Protein AF-A0A7Y3UIB9-F1 (afdb_monomer_lite)

Structure (mmCIF, N/CA/C/O backbone):
data_AF-A0A7Y3UIB9-F1
#
_entry.id   AF-A0A7Y3UIB9-F1
#
loop_
_atom_site.group_PDB
_atom_site.id
_atom_site.type_symbol
_atom_site.label_atom_id
_atom_site.label_alt_id
_atom_site.label_comp_id
_atom_site.label_asym_id
_atom_site.label_entity_id
_atom_site.label_seq_id
_atom_site.pdbx_PDB_ins_code
_atom_site.Cartn_x
_atom_site.Cartn_y
_atom_site.Cartn_z
_atom_site.occupancy
_atom_site.B_iso_or_equiv
_atom_site.auth_seq_id
_atom_site.auth_comp_id
_atom_site.auth_asym_id
_atom_site.auth_atom_id
_atom_site.pdbx_PDB_model_num
ATOM 1 N N . MET A 1 1 ? -74.753 -61.949 21.255 1.00 42.41 1 MET A N 1
ATOM 2 C CA . MET A 1 1 ? -74.092 -60.761 20.676 1.00 42.41 1 MET A CA 1
ATOM 3 C C . MET A 1 1 ? -74.496 -59.568 21.528 1.00 42.41 1 MET A C 1
ATOM 5 O O . MET A 1 1 ? -75.641 -59.152 21.465 1.00 42.41 1 MET A O 1
ATOM 9 N N . VAL A 1 2 ? -73.620 -59.146 22.444 1.00 39.97 2 VAL A N 1
ATOM 10 C CA . VAL A 1 2 ? -73.904 -58.116 23.458 1.00 39.97 2 VAL A CA 1
ATOM 11 C C . VAL A 1 2 ? -73.256 -56.819 22.994 1.00 39.97 2 VAL A C 1
ATOM 13 O O . VAL A 1 2 ? -72.032 -56.723 22.969 1.00 39.97 2 VAL A O 1
ATOM 16 N N . ILE A 1 3 ? -74.072 -55.844 22.603 1.00 46.28 3 ILE A N 1
ATOM 17 C CA . ILE A 1 3 ? -73.622 -54.484 22.306 1.00 46.28 3 ILE A CA 1
ATOM 18 C C . ILE A 1 3 ? -73.675 -53.722 23.633 1.00 46.28 3 ILE A C 1
ATOM 20 O O . ILE A 1 3 ? -74.750 -53.513 24.187 1.00 46.28 3 ILE A O 1
ATOM 24 N N . ARG A 1 4 ? -72.506 -53.383 24.189 1.00 47.97 4 ARG A N 1
ATOM 25 C CA . ARG A 1 4 ? -72.402 -52.485 25.346 1.00 47.97 4 ARG A CA 1
ATOM 26 C C . ARG A 1 4 ? -72.452 -51.047 24.841 1.00 47.97 4 ARG A C 1
ATOM 28 O O . ARG A 1 4 ? -71.576 -50.643 24.082 1.00 47.97 4 ARG A O 1
ATOM 35 N N . GLU A 1 5 ? -73.451 -50.288 25.279 1.00 50.19 5 GLU A N 1
ATOM 36 C CA . GLU A 1 5 ? -73.480 -48.838 25.102 1.00 50.19 5 GLU A CA 1
ATOM 37 C C . GLU A 1 5 ? -72.374 -48.193 25.943 1.00 50.19 5 GLU A C 1
ATOM 39 O O . GLU A 1 5 ? -72.345 -48.301 27.171 1.00 50.19 5 GLU A O 1
ATOM 44 N N . PHE A 1 6 ? -71.433 -47.534 25.270 1.00 56.38 6 PHE A N 1
ATOM 45 C CA . PHE A 1 6 ? -70.453 -46.666 25.909 1.00 56.38 6 PHE A CA 1
ATOM 46 C C . PHE A 1 6 ? -71.114 -45.304 26.145 1.00 56.38 6 PHE A C 1
ATOM 48 O O . PHE A 1 6 ? -71.353 -44.545 25.209 1.00 56.38 6 PHE A O 1
ATOM 55 N N . SER A 1 7 ? -71.432 -45.009 27.405 1.00 54.28 7 SER A N 1
ATOM 56 C CA . SER A 1 7 ? -71.983 -43.718 27.818 1.00 54.28 7 SER A CA 1
ATOM 57 C C . SER A 1 7 ? -70.924 -42.617 27.679 1.00 54.28 7 SER A C 1
ATOM 59 O O . SER A 1 7 ? -69.923 -42.599 28.397 1.00 54.28 7 SER A O 1
ATOM 61 N N . ILE A 1 8 ? -71.146 -41.685 26.750 1.00 58.38 8 ILE A N 1
ATOM 62 C CA . ILE A 1 8 ? -70.320 -40.489 26.515 1.00 58.38 8 ILE A CA 1
ATOM 63 C C . ILE A 1 8 ? -70.751 -39.392 27.504 1.00 58.38 8 ILE A C 1
ATOM 65 O O . ILE A 1 8 ? -71.250 -38.340 27.112 1.00 58.38 8 ILE A O 1
ATOM 69 N N . SER A 1 9 ? -70.630 -39.633 28.812 1.00 57.47 9 SER A N 1
ATOM 70 C CA . SER A 1 9 ? -71.074 -38.651 29.818 1.00 57.47 9 SER A CA 1
ATOM 71 C C . SER A 1 9 ? -69.963 -37.781 30.403 1.00 57.47 9 SER A C 1
ATOM 73 O O . SER A 1 9 ? -70.261 -36.888 31.192 1.00 57.47 9 SER A O 1
ATOM 75 N N . THR A 1 10 ? -68.690 -37.984 30.052 1.00 56.47 10 THR A N 1
ATOM 76 C CA . THR A 1 10 ? -67.615 -37.316 30.800 1.00 56.47 10 THR A CA 1
ATOM 77 C C . THR A 1 10 ? -66.402 -37.007 29.933 1.00 56.47 10 THR A C 1
ATOM 79 O O . THR A 1 10 ? -65.461 -37.775 29.951 1.00 56.47 10 THR A O 1
ATOM 82 N N . ILE A 1 11 ? -66.413 -35.884 29.204 1.00 59.81 11 ILE A N 1
ATOM 83 C CA . ILE A 1 11 ? -65.277 -34.949 29.024 1.00 59.81 11 ILE A CA 1
ATOM 84 C C . ILE A 1 11 ? -65.896 -33.613 28.558 1.00 59.81 11 ILE A C 1
ATOM 86 O O . ILE A 1 11 ? -65.920 -33.267 27.383 1.00 59.81 11 ILE A O 1
ATOM 90 N N . ARG A 1 12 ? -66.448 -32.833 29.495 1.00 56.06 12 ARG A N 1
ATOM 91 C CA . ARG A 1 12 ? -66.467 -31.368 29.355 1.00 56.06 12 ARG A CA 1
ATOM 92 C C . ARG A 1 12 ? -65.258 -30.864 30.120 1.00 56.06 12 ARG A C 1
ATOM 94 O O . ARG A 1 12 ? -65.351 -30.547 31.305 1.00 56.06 12 ARG A O 1
ATOM 101 N N . GLN A 1 13 ? -64.102 -30.850 29.462 1.00 60.31 13 GLN A N 1
ATOM 102 C CA . GLN A 1 13 ? -62.926 -30.194 30.013 1.00 60.31 13 GLN A CA 1
ATOM 103 C C . GLN A 1 13 ? -63.235 -28.694 30.028 1.00 60.31 13 GLN A C 1
ATOM 105 O O . GLN A 1 13 ? -63.262 -28.024 29.000 1.00 60.31 13 GLN A O 1
ATOM 110 N N . LYS A 1 14 ? -63.599 -28.199 31.212 1.00 55.50 14 LYS A N 1
ATOM 111 C CA . LYS A 1 14 ? -63.855 -26.791 31.499 1.00 55.50 14 LYS A CA 1
ATOM 112 C C . LYS A 1 14 ? -62.579 -26.014 31.171 1.00 55.50 14 LYS A C 1
ATOM 114 O O . LYS A 1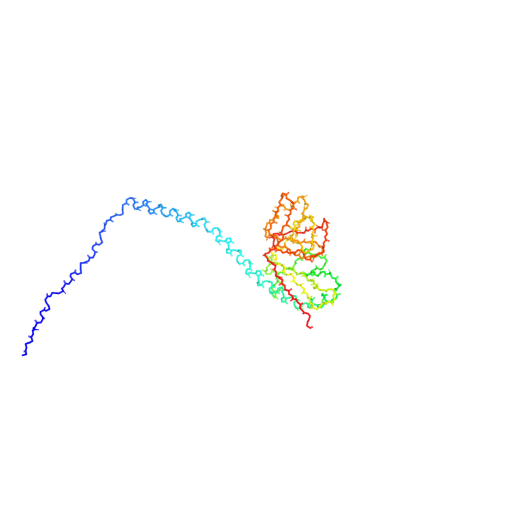 14 ? -61.675 -25.962 32.002 1.00 55.50 14 LYS A O 1
ATOM 119 N N . ILE A 1 15 ? -62.502 -25.444 29.968 1.00 65.38 15 ILE A N 1
ATOM 120 C CA . ILE A 1 15 ? -61.476 -24.467 29.599 1.00 65.38 15 ILE A CA 1
ATOM 121 C C . ILE A 1 15 ? -61.720 -23.271 30.516 1.00 65.38 15 ILE A C 1
ATOM 123 O O . ILE A 1 15 ? -62.632 -22.474 30.300 1.00 65.38 15 ILE A O 1
ATOM 127 N N . ARG A 1 16 ? -60.984 -23.208 31.629 1.00 59.97 16 ARG A N 1
ATOM 128 C CA . ARG A 1 16 ? -60.975 -22.007 32.457 1.00 59.97 16 ARG A CA 1
ATOM 129 C C . ARG A 1 16 ? -60.211 -20.955 31.656 1.00 59.97 16 ARG A C 1
ATOM 131 O O . ARG A 1 16 ? -59.114 -21.275 31.196 1.00 59.97 16 ARG A O 1
ATOM 138 N N . PRO A 1 17 ? -60.742 -19.735 31.482 1.00 61.00 17 PRO A N 1
ATOM 139 C CA . PRO A 1 17 ? -59.908 -18.645 31.008 1.00 61.00 17 PRO A CA 1
ATOM 140 C C . PRO A 1 17 ? -58.731 -18.545 31.978 1.00 61.00 17 PRO A C 1
ATOM 142 O O . PRO A 1 17 ? -58.937 -18.520 33.195 1.00 61.00 17 PRO A O 1
ATOM 145 N N . LEU A 1 18 ? -57.505 -18.576 31.453 1.00 61.88 18 LEU A N 1
ATOM 146 C CA . LEU A 1 18 ? -56.322 -18.235 32.231 1.00 61.88 18 LEU A CA 1
ATOM 147 C C . LEU A 1 18 ? -56.549 -16.801 32.708 1.00 61.88 18 LEU A C 1
ATOM 149 O O . LEU A 1 18 ? -56.426 -15.857 31.932 1.00 61.88 18 LEU A O 1
ATOM 153 N N . GLN A 1 19 ? -56.992 -16.648 33.955 1.00 61.19 19 GLN A N 1
ATOM 154 C CA . GLN A 1 19 ? -57.053 -15.352 34.605 1.00 61.19 19 GLN A CA 1
ATOM 155 C C . GLN A 1 19 ? -55.613 -14.865 34.692 1.00 61.19 19 GLN A C 1
ATOM 157 O O . GLN A 1 19 ? -54.852 -15.302 35.552 1.00 61.19 19 GLN A O 1
ATOM 162 N N . TYR A 1 20 ? -55.225 -14.001 33.758 1.00 58.88 20 TYR A N 1
ATOM 163 C CA . TYR A 1 20 ? -54.019 -13.211 33.901 1.00 58.88 20 TYR A CA 1
ATOM 164 C C . TYR A 1 20 ? -54.252 -12.344 35.135 1.00 58.88 20 TYR A C 1
ATOM 166 O O . TYR A 1 20 ? -55.101 -11.451 35.123 1.00 58.88 20 TYR A O 1
ATOM 174 N N . SER A 1 21 ? -53.583 -12.677 36.237 1.00 60.34 21 SER A N 1
ATOM 175 C CA . SER A 1 21 ? -53.576 -11.819 37.413 1.00 60.34 21 SER A CA 1
ATOM 176 C C . SER A 1 21 ? -53.069 -10.454 36.957 1.00 60.34 21 SER A C 1
ATOM 178 O O . SER A 1 21 ? -51.920 -10.344 36.535 1.00 60.34 21 SER A O 1
ATOM 180 N N . GLN A 1 22 ? -53.917 -9.424 37.014 1.00 63.84 22 GLN A N 1
ATOM 181 C CA . GLN A 1 22 ? -53.508 -8.028 36.844 1.00 63.84 22 GLN A CA 1
ATOM 182 C C . GLN A 1 22 ? -52.733 -7.573 38.091 1.00 63.84 22 GLN A C 1
ATOM 184 O O . GLN A 1 22 ? -53.128 -6.646 38.794 1.00 63.84 22 GLN A O 1
ATOM 189 N N . ALA A 1 23 ? -51.649 -8.279 38.412 1.00 69.69 23 ALA A N 1
ATOM 190 C CA . ALA A 1 23 ? -50.685 -7.816 39.389 1.00 69.69 23 ALA A CA 1
ATOM 191 C C . ALA A 1 23 ? -49.920 -6.657 38.739 1.00 69.69 23 ALA A C 1
ATOM 193 O O . ALA A 1 23 ? -49.327 -6.823 37.674 1.00 69.69 23 ALA A O 1
ATOM 194 N N . GLY A 1 24 ? -50.003 -5.466 39.335 1.00 74.50 24 GLY A N 1
ATOM 195 C CA . GLY A 1 24 ? -49.196 -4.326 38.907 1.00 74.50 24 GLY A CA 1
ATOM 196 C C . GLY A 1 24 ? -47.704 -4.640 39.034 1.00 74.50 24 GLY A C 1
ATOM 197 O O . GLY A 1 24 ? -47.309 -5.429 39.891 1.00 74.50 24 GLY A O 1
ATOM 198 N N . PHE A 1 25 ? -46.886 -4.021 38.182 1.00 80.62 25 PHE A N 1
ATOM 199 C CA . PHE A 1 25 ? -45.432 -4.170 38.231 1.00 80.62 25 PHE A CA 1
ATOM 200 C C . PHE A 1 25 ? -44.884 -3.756 39.596 1.00 80.62 25 PHE A C 1
ATOM 202 O O . PHE A 1 25 ? -45.221 -2.694 40.129 1.00 80.62 25 PHE A O 1
ATOM 209 N N . THR A 1 26 ? -44.007 -4.584 40.150 1.00 88.75 26 THR A N 1
ATOM 210 C CA . THR A 1 26 ? -43.283 -4.257 41.374 1.00 88.75 26 THR A CA 1
ATOM 211 C C . THR A 1 26 ? -42.187 -3.228 41.080 1.00 88.75 26 THR A C 1
ATOM 213 O O . THR A 1 26 ? -41.609 -3.188 39.993 1.00 88.75 26 THR A O 1
ATOM 216 N N . LEU A 1 27 ? -41.851 -2.396 42.071 1.00 88.75 27 LEU A N 1
ATOM 217 C CA . LEU A 1 27 ? -40.764 -1.413 41.953 1.00 88.75 27 LEU A CA 1
ATOM 218 C C . LEU A 1 27 ? -39.420 -2.076 41.591 1.00 88.75 27 LEU A C 1
ATOM 220 O O . LEU A 1 27 ? -38.622 -1.506 40.853 1.00 88.75 27 LEU A O 1
ATOM 224 N N . ILE A 1 28 ? -39.189 -3.294 42.092 1.00 90.31 28 ILE A N 1
ATOM 225 C CA . ILE A 1 28 ? -37.983 -4.082 41.815 1.00 90.31 28 ILE A CA 1
ATOM 226 C C . ILE A 1 28 ? -37.914 -4.479 40.337 1.00 90.31 28 ILE A C 1
ATOM 228 O O . ILE A 1 28 ? -36.858 -4.327 39.727 1.00 90.31 28 ILE A O 1
ATOM 232 N N . GLU A 1 29 ? -39.020 -4.928 39.738 1.00 90.38 29 GLU A N 1
ATOM 233 C CA . GLU A 1 29 ? -39.065 -5.264 38.307 1.00 90.38 29 GLU A CA 1
ATOM 234 C C . GLU A 1 29 ? -38.773 -4.043 37.432 1.00 90.38 29 GLU A C 1
ATOM 236 O O . GLU A 1 29 ? -38.016 -4.147 36.468 1.00 90.38 29 GLU A O 1
ATOM 241 N N . ILE A 1 30 ? -39.298 -2.872 37.804 1.00 92.81 30 ILE A N 1
ATOM 242 C CA . ILE A 1 30 ? -39.007 -1.612 37.106 1.00 92.81 30 ILE A CA 1
ATOM 243 C C . ILE A 1 30 ? -37.518 -1.257 37.235 1.00 92.81 30 ILE A C 1
ATOM 245 O O . ILE A 1 30 ? -36.884 -0.899 36.244 1.00 92.81 30 ILE A O 1
ATOM 249 N N . GLY A 1 31 ? -36.936 -1.398 38.430 1.00 94.12 31 GLY A N 1
ATOM 250 C CA . GLY A 1 31 ? -35.510 -1.148 38.661 1.00 94.12 31 GLY A CA 1
ATOM 251 C C . GLY A 1 31 ? -34.605 -2.060 37.828 1.00 94.12 31 GLY A C 1
ATOM 252 O O . GLY A 1 31 ? -33.659 -1.583 37.201 1.00 94.12 31 GLY A O 1
ATOM 253 N N . ILE A 1 32 ? -34.931 -3.354 37.756 1.00 94.88 32 ILE A N 1
ATOM 254 C CA . ILE A 1 32 ? -34.203 -4.325 36.927 1.00 94.88 32 ILE A CA 1
ATOM 255 C C . ILE A 1 32 ? -34.355 -3.986 35.439 1.00 94.88 32 ILE A C 1
ATOM 257 O O . ILE A 1 32 ? -33.365 -4.006 34.709 1.00 94.88 32 ILE A O 1
ATOM 261 N N . ALA A 1 33 ? -35.557 -3.625 34.983 1.00 96.00 33 ALA A N 1
ATOM 262 C CA . ALA A 1 33 ? -35.792 -3.254 33.589 1.00 96.00 33 ALA A CA 1
ATOM 263 C C . ALA A 1 33 ? -34.975 -2.020 33.171 1.00 96.00 33 ALA A C 1
ATOM 265 O O . ALA A 1 33 ? -34.346 -2.032 32.113 1.00 96.00 33 ALA A O 1
ATOM 266 N N . ILE A 1 34 ? -34.925 -0.982 34.014 1.00 95.62 34 ILE A N 1
ATOM 267 C CA . ILE A 1 34 ? -34.114 0.222 33.767 1.00 95.62 34 ILE A CA 1
ATOM 268 C C . ILE A 1 34 ? -32.620 -0.120 33.762 1.00 95.62 34 ILE A C 1
ATOM 270 O O . ILE A 1 34 ? -31.882 0.379 32.915 1.00 95.62 34 ILE A O 1
ATOM 274 N N . PHE A 1 35 ? -32.172 -0.993 34.668 1.00 96.19 35 PHE A N 1
ATOM 275 C CA . PHE A 1 35 ? -30.779 -1.431 34.704 1.00 96.19 35 PHE A CA 1
ATOM 276 C C . PHE A 1 35 ? -30.379 -2.172 33.418 1.00 96.19 35 PHE A C 1
ATOM 278 O O . PHE A 1 35 ? -29.364 -1.837 32.808 1.00 96.19 35 PHE A O 1
ATOM 285 N N . ILE A 1 36 ? -31.202 -3.123 32.959 1.00 96.69 36 ILE A N 1
ATOM 286 C CA . ILE A 1 36 ? -30.976 -3.846 31.697 1.00 96.69 36 ILE A CA 1
ATOM 287 C C . ILE A 1 36 ? -30.970 -2.871 30.513 1.00 96.69 36 ILE A C 1
ATOM 289 O O . ILE A 1 36 ? -30.077 -2.945 29.669 1.00 96.69 36 ILE A O 1
ATOM 293 N N . LEU A 1 37 ? -31.921 -1.931 30.468 1.00 96.56 37 LEU A N 1
ATOM 294 C CA . LEU A 1 37 ? -31.975 -0.898 29.433 1.00 96.56 37 LEU A CA 1
ATOM 295 C C . LEU A 1 37 ? -30.682 -0.072 29.400 1.00 96.56 37 LEU A C 1
ATOM 297 O O . LEU A 1 37 ? -30.142 0.166 28.322 1.00 96.56 37 LEU A O 1
ATOM 301 N N . GLY A 1 38 ? -30.168 0.321 30.569 1.00 97.00 38 GLY A N 1
ATOM 302 C CA . GLY A 1 38 ? -28.914 1.061 30.693 1.00 97.00 38 GLY A CA 1
ATOM 303 C C . GLY A 1 38 ? -27.732 0.305 30.088 1.00 97.00 38 GLY A C 1
ATOM 304 O O . GLY A 1 38 ? -27.019 0.857 29.254 1.00 97.00 38 GLY A O 1
ATOM 305 N N . VAL A 1 39 ? -27.574 -0.978 30.430 1.00 96.12 39 VAL A N 1
ATOM 306 C CA . VAL A 1 39 ? -26.492 -1.824 29.894 1.00 96.12 39 VAL A CA 1
ATOM 307 C C . VAL A 1 39 ? -26.592 -1.969 28.372 1.00 96.12 39 VAL A C 1
ATOM 309 O O . VAL A 1 39 ? -25.590 -1.815 27.672 1.00 96.12 39 VAL A O 1
ATOM 312 N N . VAL A 1 40 ? -27.794 -2.220 27.842 1.00 96.50 40 VAL A N 1
ATOM 313 C CA . VAL A 1 40 ? -28.019 -2.338 26.391 1.00 96.50 40 VAL A CA 1
ATOM 314 C C . VAL A 1 40 ? -27.693 -1.026 25.679 1.00 96.50 40 VAL A C 1
ATOM 316 O O . VAL A 1 40 ? -27.015 -1.035 24.652 1.00 96.50 40 VAL A O 1
ATOM 319 N N . PHE A 1 41 ? -28.126 0.108 26.231 1.00 96.19 41 PHE A N 1
ATOM 320 C CA . PHE A 1 41 ? -27.895 1.417 25.628 1.00 96.19 41 PHE A CA 1
ATOM 321 C C . PHE A 1 41 ? -26.405 1.777 25.592 1.00 96.19 41 PHE A C 1
ATOM 323 O O . PHE A 1 41 ? -25.903 2.219 24.559 1.00 96.19 41 PHE A O 1
ATOM 330 N N . THR A 1 42 ? -25.671 1.512 26.678 1.00 93.88 42 THR A N 1
ATOM 331 C CA . THR A 1 42 ? -24.210 1.676 26.706 1.00 93.88 42 THR A CA 1
ATOM 332 C C . THR A 1 42 ? -23.523 0.771 25.682 1.00 93.88 42 THR A C 1
ATOM 334 O O . THR A 1 42 ? -22.614 1.224 24.987 1.00 93.88 42 THR A O 1
ATOM 337 N N . GLY A 1 43 ? -23.983 -0.474 25.527 1.00 92.94 43 GLY A N 1
ATOM 338 C CA . GLY A 1 43 ? -23.465 -1.394 24.512 1.00 92.94 43 GLY A CA 1
ATOM 339 C C . GLY A 1 43 ? -23.651 -0.876 23.083 1.00 92.94 43 GLY A C 1
ATOM 340 O O . GLY A 1 43 ? -22.706 -0.885 22.296 1.00 92.94 43 GLY A O 1
ATOM 341 N N . ILE A 1 44 ? -24.840 -0.362 22.754 1.00 93.50 44 ILE A N 1
ATOM 342 C CA . ILE A 1 44 ? -25.129 0.203 21.425 1.00 93.50 44 ILE A CA 1
ATOM 343 C C . ILE A 1 44 ? -24.248 1.427 21.149 1.00 93.50 44 ILE A C 1
ATOM 345 O O . ILE A 1 44 ? -23.660 1.520 20.072 1.00 93.50 44 ILE A O 1
ATOM 349 N N . LEU A 1 45 ? -24.110 2.337 22.118 1.00 92.38 45 LEU A N 1
ATOM 350 C CA . LEU A 1 45 ? -23.275 3.533 21.965 1.00 92.38 45 LEU A CA 1
ATOM 351 C C . LEU A 1 45 ? -21.791 3.203 21.771 1.00 92.38 45 LEU A C 1
ATOM 353 O O . LEU A 1 45 ? -21.103 3.930 21.059 1.00 92.38 45 LEU A O 1
ATOM 357 N N . ALA A 1 46 ? -21.302 2.115 22.3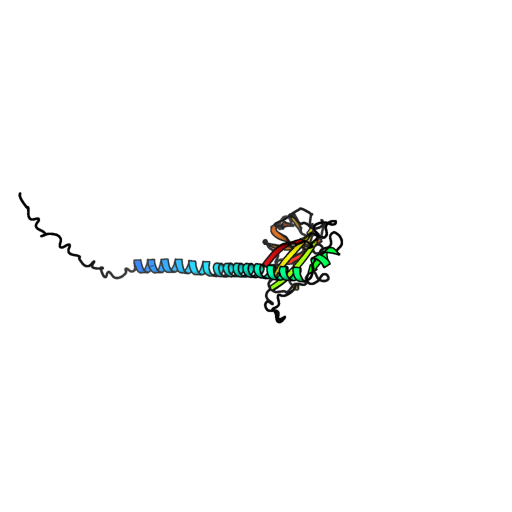68 1.00 91.19 46 ALA A N 1
ATOM 358 C CA . ALA A 1 46 ? -19.922 1.675 22.193 1.00 91.19 46 ALA A CA 1
ATOM 359 C C . ALA A 1 46 ? -19.680 1.025 20.818 1.00 91.19 46 ALA A C 1
ATOM 361 O O . ALA A 1 46 ? -18.647 1.260 20.196 1.00 91.19 46 ALA A O 1
ATOM 362 N N . ILE A 1 47 ? -20.626 0.219 20.328 1.00 92.81 47 ILE A N 1
ATOM 363 C CA . ILE A 1 47 ? -20.464 -0.546 19.079 1.00 92.81 47 ILE A CA 1
ATOM 364 C C . ILE A 1 47 ? -20.745 0.314 17.840 1.00 92.81 47 ILE A C 1
ATOM 366 O O . ILE A 1 47 ? -20.142 0.097 16.790 1.00 92.81 47 ILE A O 1
ATOM 370 N N . PHE A 1 48 ? -21.635 1.303 17.939 1.00 92.50 48 PHE A N 1
ATOM 371 C CA . PHE A 1 48 ? -22.088 2.078 16.783 1.00 92.50 48 PHE A CA 1
ATOM 372 C C . PHE A 1 48 ? -20.961 2.825 16.037 1.00 92.50 48 PHE A C 1
ATOM 374 O O . PHE A 1 48 ? -20.877 2.668 14.816 1.00 92.50 48 PHE A O 1
ATOM 381 N N . PRO A 1 49 ? -20.045 3.559 16.704 1.00 88.12 49 PRO A N 1
ATOM 382 C CA . PRO A 1 49 ? -18.931 4.217 16.016 1.00 88.12 49 PRO A CA 1
ATOM 383 C C . PRO A 1 49 ? -18.006 3.224 15.301 1.00 88.12 49 PRO A C 1
ATOM 385 O O . PRO A 1 49 ? -17.619 3.453 14.156 1.00 88.12 49 PRO A O 1
ATOM 388 N N . ILE A 1 50 ? -17.720 2.086 15.944 1.00 87.75 50 ILE A N 1
ATOM 389 C CA . ILE A 1 50 ? -16.888 1.012 15.382 1.00 87.75 50 ILE A CA 1
ATOM 390 C C . ILE A 1 50 ? -17.553 0.429 14.126 1.00 87.75 50 ILE A C 1
ATOM 392 O O . ILE A 1 50 ? -16.893 0.201 13.112 1.00 87.75 50 ILE A O 1
ATOM 396 N N . GLY A 1 51 ? -18.874 0.230 14.167 1.00 87.31 51 GLY A N 1
ATOM 397 C CA . GLY A 1 51 ? -19.653 -0.251 13.027 1.00 87.31 51 GLY A CA 1
ATOM 398 C C . GLY A 1 51 ? -19.619 0.705 11.831 1.00 87.31 51 GLY A C 1
ATOM 399 O O . GLY A 1 51 ? -19.453 0.256 10.694 1.00 87.31 51 GLY A O 1
ATOM 400 N N . ILE A 1 52 ? -19.718 2.018 12.072 1.00 88.62 52 ILE A N 1
ATOM 401 C CA . ILE A 1 52 ? -19.601 3.033 11.013 1.00 88.62 52 ILE A CA 1
ATOM 402 C C . ILE A 1 52 ? -18.211 2.993 10.379 1.00 88.62 52 ILE A C 1
ATOM 404 O O . ILE A 1 52 ? -18.102 2.961 9.153 1.00 88.62 52 ILE A O 1
ATOM 408 N N . GLU A 1 53 ? -17.153 2.979 11.191 1.00 83.44 53 GLU A N 1
ATOM 409 C CA . GLU A 1 53 ? -15.783 2.968 10.678 1.00 83.44 53 GLU A CA 1
ATOM 410 C C . GLU A 1 53 ? -15.499 1.702 9.860 1.00 83.44 53 GLU A C 1
ATOM 412 O O . GLU A 1 53 ? -14.944 1.779 8.762 1.00 83.44 53 GLU A O 1
ATOM 417 N N . SER A 1 54 ? -15.953 0.545 10.346 1.00 83.56 54 SER A N 1
ATOM 418 C CA . SER A 1 54 ? -15.847 -0.722 9.623 1.00 83.56 54 SER A CA 1
ATOM 419 C C . SER A 1 54 ? -16.577 -0.673 8.278 1.00 83.56 54 SER A C 1
ATOM 421 O O . SER A 1 54 ? -15.986 -0.998 7.249 1.00 83.56 54 SER A O 1
ATOM 423 N N . THR A 1 55 ? -17.822 -0.188 8.257 1.00 85.00 55 THR 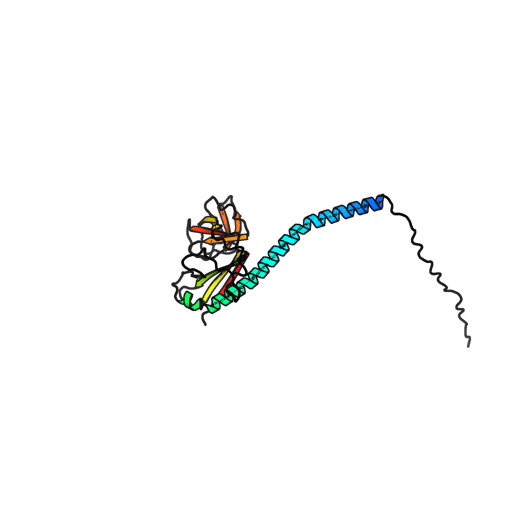A N 1
ATOM 424 C CA . THR A 1 55 ? -18.612 -0.069 7.020 1.00 85.00 55 THR A CA 1
ATOM 425 C C . THR A 1 55 ? -17.947 0.881 6.023 1.00 85.00 55 THR A C 1
ATOM 427 O O . THR A 1 55 ? -17.892 0.583 4.830 1.00 85.00 55 THR A O 1
ATOM 430 N N . LYS A 1 56 ? -17.382 1.997 6.503 1.00 84.62 56 LYS A N 1
ATOM 431 C CA . LYS A 1 56 ? -16.633 2.948 5.672 1.00 84.62 56 LYS A CA 1
ATOM 432 C C . LYS A 1 56 ? -15.421 2.283 5.016 1.00 84.62 56 LYS A C 1
ATOM 434 O O . LYS A 1 56 ? -15.252 2.423 3.809 1.00 84.62 56 LYS A O 1
ATOM 439 N N . ARG A 1 57 ? -14.615 1.535 5.778 1.00 81.44 57 ARG A N 1
ATOM 440 C CA . ARG A 1 57 ? -13.448 0.815 5.239 1.00 81.44 57 ARG A CA 1
ATOM 441 C C . ARG A 1 57 ? -13.859 -0.225 4.197 1.00 81.44 57 ARG A C 1
ATOM 443 O O . ARG A 1 57 ? -13.263 -0.283 3.128 1.00 81.44 57 ARG A O 1
ATOM 450 N N . VAL A 1 58 ? -14.911 -1.000 4.467 1.00 83.62 58 VAL A N 1
ATOM 451 C CA . VAL A 1 58 ? -15.434 -1.995 3.512 1.00 83.62 58 VAL A CA 1
ATOM 452 C C . VAL A 1 58 ? -15.895 -1.331 2.212 1.00 83.62 58 VAL A C 1
ATOM 454 O O . VAL A 1 58 ? -15.571 -1.818 1.129 1.00 83.62 58 VAL A O 1
ATOM 457 N N . ALA A 1 59 ? -16.603 -0.202 2.299 1.00 85.50 59 ALA A N 1
ATOM 458 C CA . ALA A 1 59 ? -17.014 0.560 1.123 1.00 85.50 59 ALA A CA 1
ATOM 459 C C . ALA A 1 59 ? -15.805 1.105 0.342 1.00 85.50 59 ALA A C 1
ATOM 461 O O . ALA A 1 59 ? -15.782 1.020 -0.883 1.00 85.50 59 ALA A O 1
ATOM 462 N N . GLN A 1 60 ? -14.779 1.608 1.036 1.00 83.25 60 GLN A N 1
ATOM 463 C CA . GLN A 1 60 ? -13.549 2.102 0.411 1.00 83.25 60 GLN A CA 1
ATOM 464 C C . GLN A 1 60 ? -12.794 1.001 -0.342 1.00 83.25 60 GLN A C 1
ATOM 466 O O . GLN A 1 60 ? -12.449 1.213 -1.500 1.00 83.25 60 GLN A O 1
ATOM 471 N N . HIS A 1 61 ? -12.604 -0.179 0.255 1.00 83.69 61 HIS A N 1
ATOM 472 C CA . HIS A 1 61 ? -11.965 -1.309 -0.432 1.00 83.69 61 HIS A CA 1
ATOM 473 C C . HIS A 1 61 ? -12.799 -1.827 -1.608 1.00 83.69 61 HIS A C 1
ATOM 475 O O . HIS A 1 61 ? -12.256 -2.130 -2.666 1.00 83.69 61 HIS A O 1
ATOM 481 N N . SER A 1 62 ? -14.127 -1.874 -1.458 1.00 86.81 62 SER A N 1
ATOM 482 C CA . SER A 1 62 ? -15.019 -2.275 -2.556 1.00 86.81 62 SER A CA 1
ATOM 483 C C . SER A 1 62 ? -14.899 -1.317 -3.742 1.00 86.81 62 SER A C 1
ATOM 485 O O . SER A 1 62 ? -14.779 -1.757 -4.883 1.00 86.81 62 SER A O 1
ATOM 487 N N . ASN A 1 63 ? -14.866 -0.009 -3.475 1.00 85.75 63 ASN A N 1
ATOM 488 C CA . ASN A 1 63 ? -14.646 0.998 -4.508 1.00 85.75 63 ASN A CA 1
ATOM 489 C C . ASN A 1 63 ? -13.251 0.861 -5.128 1.00 85.75 63 ASN A C 1
ATOM 491 O O . ASN A 1 63 ? -13.146 0.845 -6.349 1.00 85.75 63 ASN A O 1
ATOM 495 N N . ALA A 1 64 ? -12.198 0.703 -4.320 1.00 85.94 64 ALA A N 1
ATOM 496 C CA . ALA A 1 64 ? -10.830 0.543 -4.812 1.00 85.94 64 ALA A CA 1
ATOM 497 C C . ALA A 1 64 ? -10.686 -0.660 -5.757 1.00 85.94 64 ALA A C 1
ATOM 499 O O . ALA A 1 64 ? -10.046 -0.535 -6.795 1.00 85.94 64 ALA A O 1
ATOM 500 N N . SER A 1 65 ? -11.353 -1.781 -5.460 1.00 87.62 65 SER A N 1
ATOM 501 C CA . SER A 1 65 ? -11.364 -2.959 -6.337 1.00 87.62 65 SER A CA 1
ATOM 502 C C . SER A 1 65 ? -12.066 -2.715 -7.676 1.00 87.62 65 SER A C 1
ATOM 504 O O . SER A 1 65 ? -11.674 -3.296 -8.681 1.00 87.62 65 SER A O 1
ATOM 506 N N . ILE A 1 66 ? -13.116 -1.891 -7.719 1.00 88.19 66 ILE A N 1
ATOM 507 C CA . ILE A 1 66 ? -13.773 -1.527 -8.987 1.00 88.19 66 ILE A CA 1
ATOM 508 C C . ILE A 1 66 ? -12.880 -0.558 -9.774 1.00 88.19 66 ILE A C 1
ATOM 510 O O . ILE A 1 66 ? -12.734 -0.673 -10.989 1.00 88.19 66 ILE A O 1
ATOM 514 N N . LEU A 1 67 ? -12.266 0.393 -9.073 1.00 89.31 67 LEU A N 1
ATOM 515 C CA . LEU A 1 67 ? -11.380 1.399 -9.647 1.00 89.31 67 LEU A CA 1
ATOM 516 C C . LEU A 1 67 ? -10.089 0.789 -10.214 1.00 89.31 67 LEU A C 1
ATOM 518 O O . LEU A 1 67 ? -9.624 1.231 -11.264 1.00 89.31 67 LEU A O 1
ATOM 522 N N . SER A 1 68 ? -9.537 -0.252 -9.585 1.00 89.44 68 SER A N 1
ATOM 523 C CA . SER A 1 68 ? -8.366 -0.965 -10.105 1.00 89.44 68 SER A CA 1
ATOM 524 C C . SER A 1 68 ? -8.657 -1.678 -11.426 1.00 89.44 68 SER A C 1
ATOM 526 O O . SER A 1 68 ? -7.811 -1.660 -12.317 1.00 89.44 68 SER A O 1
ATOM 528 N N . GLU A 1 69 ? -9.856 -2.238 -11.601 1.00 89.06 69 GLU A N 1
ATOM 529 C CA . GLU A 1 69 ? -10.285 -2.841 -12.871 1.00 89.06 69 GLU A CA 1
ATOM 530 C C . GLU A 1 69 ? -10.432 -1.792 -13.982 1.00 89.06 69 GLU A C 1
ATOM 532 O O . GLU A 1 69 ? -10.026 -2.026 -15.123 1.00 89.06 69 GLU A O 1
ATOM 537 N N . LEU A 1 70 ? -10.950 -0.603 -13.654 1.00 88.31 70 LEU A N 1
ATOM 538 C CA . LEU A 1 70 ? -11.017 0.517 -14.598 1.00 88.31 70 LEU A CA 1
ATOM 539 C C . LEU A 1 70 ? -9.617 0.994 -15.005 1.00 88.31 70 LEU A C 1
ATOM 541 O O . LEU A 1 70 ? -9.343 1.134 -16.197 1.00 88.31 70 LEU A O 1
ATOM 545 N N . ALA A 1 71 ? -8.719 1.175 -14.034 1.00 89.12 71 ALA A N 1
ATOM 546 C CA . ALA A 1 71 ? -7.325 1.539 -14.281 1.00 89.12 71 ALA A CA 1
ATOM 547 C C . ALA A 1 71 ? -6.603 0.480 -15.130 1.00 89.12 71 ALA A C 1
ATOM 549 O O . ALA A 1 71 ? -5.917 0.810 -16.095 1.00 89.12 71 ALA A O 1
ATOM 550 N N . LEU A 1 72 ? -6.807 -0.808 -14.837 1.00 89.19 72 LEU A N 1
ATOM 551 C CA . LEU A 1 72 ? -6.253 -1.906 -15.627 1.00 89.19 72 LEU A CA 1
ATOM 552 C C . LEU A 1 72 ? -6.794 -1.911 -17.060 1.00 89.19 72 LEU A C 1
ATOM 554 O O . LEU A 1 72 ? -6.036 -2.141 -18.004 1.00 89.19 72 LEU A O 1
ATOM 558 N N . SER A 1 73 ? -8.096 -1.676 -17.232 1.00 88.00 73 SER A N 1
ATOM 559 C CA . SER A 1 73 ? -8.709 -1.556 -18.555 1.00 88.00 73 SER A CA 1
ATOM 560 C C . SER A 1 73 ? -8.077 -0.413 -19.344 1.00 88.00 73 SER A C 1
ATOM 562 O O . SER A 1 73 ? -7.783 -0.586 -20.523 1.00 88.00 73 SER A O 1
ATOM 564 N N . GLU A 1 74 ? -7.826 0.726 -18.704 1.00 86.81 74 GLU A N 1
ATOM 565 C CA . GLU A 1 74 ? -7.142 1.850 -19.336 1.00 86.81 74 GLU A CA 1
ATOM 566 C C . GLU A 1 74 ? -5.680 1.525 -19.686 1.00 86.81 74 GLU A C 1
ATOM 568 O O . GLU A 1 74 ? -5.240 1.776 -20.804 1.00 86.81 74 GLU A O 1
ATOM 573 N N . LEU A 1 75 ? -4.921 0.872 -18.805 1.00 84.94 75 LEU A N 1
ATOM 574 C CA . LEU A 1 75 ? -3.553 0.448 -19.139 1.00 84.94 75 LEU A CA 1
ATOM 575 C C . LEU A 1 75 ? -3.509 -0.485 -20.359 1.00 84.94 75 LEU A C 1
ATOM 577 O O . LEU A 1 75 ? -2.562 -0.438 -21.147 1.00 84.94 75 LEU A O 1
ATOM 581 N N . LYS A 1 76 ? -4.538 -1.319 -20.545 1.00 83.25 76 LYS A N 1
ATOM 582 C CA . LYS A 1 76 ? -4.664 -2.186 -21.723 1.00 83.25 76 LYS A CA 1
ATOM 583 C C . LYS A 1 76 ? -4.977 -1.409 -23.006 1.00 83.25 76 LYS A C 1
ATOM 585 O O . LYS A 1 76 ? -4.586 -1.871 -24.073 1.00 83.25 76 LYS A O 1
ATOM 590 N N . THR A 1 77 ? -5.652 -0.257 -22.940 1.00 81.50 77 THR A N 1
ATOM 591 C CA . THR A 1 77 ? -5.972 0.541 -24.139 1.00 81.50 77 THR A CA 1
ATOM 592 C C . THR A 1 77 ? -4.804 1.397 -24.622 1.00 81.50 77 THR A C 1
ATOM 594 O O . THR A 1 77 ? -4.688 1.616 -25.824 1.00 81.50 77 THR A O 1
ATOM 597 N N . VAL A 1 78 ? -3.917 1.847 -23.727 1.00 75.25 78 VAL A N 1
ATOM 598 C CA . VAL A 1 78 ? -2.780 2.734 -24.066 1.00 75.25 78 VAL A CA 1
ATOM 599 C C . VAL A 1 78 ? -1.587 1.965 -24.681 1.00 75.25 78 VAL A C 1
ATOM 601 O O . VAL A 1 78 ? -0.535 2.543 -24.922 1.00 75.25 78 VAL A O 1
ATOM 604 N N . ASP A 1 79 ? -1.727 0.663 -24.965 1.00 73.00 79 ASP A N 1
ATOM 605 C CA . ASP A 1 79 ? -0.626 -0.229 -25.381 1.00 73.00 79 ASP A CA 1
ATOM 606 C C . ASP A 1 79 ? 0.617 -0.062 -24.488 1.00 73.00 79 ASP A C 1
ATOM 608 O O . ASP A 1 79 ? 1.752 0.140 -24.930 1.00 73.00 79 ASP A O 1
ATOM 612 N N . MET A 1 80 ? 0.396 -0.128 -23.172 1.00 71.69 80 MET A N 1
ATOM 613 C CA . MET A 1 80 ? 1.480 0.000 -22.196 1.00 71.69 80 MET A CA 1
ATOM 614 C C . MET A 1 80 ? 2.533 -1.095 -22.359 1.00 71.69 80 MET A C 1
ATOM 616 O O . MET A 1 80 ? 3.691 -0.892 -22.008 1.00 71.69 80 MET A O 1
ATOM 620 N N . VAL A 1 81 ? 2.162 -2.232 -22.949 1.00 62.91 81 VAL A N 1
ATOM 621 C CA . VAL A 1 81 ? 3.102 -3.300 -23.283 1.00 62.91 81 VAL A CA 1
ATOM 622 C C . VAL A 1 81 ? 4.039 -2.887 -24.420 1.00 62.91 81 VAL A C 1
ATOM 624 O O . VAL A 1 81 ? 5.233 -3.170 -24.347 1.00 62.91 81 VAL A O 1
ATOM 627 N N . GLY A 1 82 ? 3.547 -2.175 -25.437 1.00 64.38 82 GLY A N 1
ATOM 628 C CA . GLY A 1 82 ? 4.380 -1.554 -26.465 1.00 64.38 82 GLY A CA 1
ATOM 629 C C . GLY A 1 82 ? 5.355 -0.524 -25.890 1.00 64.38 82 GLY A C 1
ATOM 630 O O . GLY A 1 82 ? 6.541 -0.561 -26.216 1.00 64.38 82 GLY A O 1
ATOM 631 N N . VAL A 1 83 ? 4.889 0.337 -24.979 1.00 70.44 83 VAL A N 1
ATOM 632 C CA . VAL A 1 83 ? 5.736 1.345 -24.311 1.00 70.44 83 VAL A CA 1
ATOM 633 C C . VAL A 1 83 ? 6.824 0.678 -23.467 1.00 70.44 83 VAL A C 1
ATOM 635 O O . VAL A 1 83 ? 8.011 0.940 -23.667 1.00 70.44 83 VAL A O 1
ATOM 638 N N . VAL A 1 84 ? 6.446 -0.242 -22.577 1.00 68.69 84 VAL A N 1
ATOM 639 C CA . VAL A 1 84 ? 7.389 -0.935 -21.685 1.00 68.69 84 VAL A CA 1
ATOM 640 C C . VAL A 1 84 ? 8.312 -1.880 -22.458 1.00 68.69 84 VAL A C 1
ATOM 642 O O . VAL A 1 84 ? 9.481 -2.020 -22.111 1.00 68.69 84 VAL A O 1
ATOM 645 N N . GLY A 1 85 ? 7.844 -2.469 -23.559 1.00 62.75 85 GLY A N 1
ATOM 646 C CA . GLY A 1 85 ? 8.645 -3.336 -24.425 1.00 62.75 85 GLY A CA 1
ATOM 647 C C . GLY A 1 85 ? 9.808 -2.631 -25.135 1.00 62.75 85 GLY A C 1
ATOM 648 O O . GLY A 1 85 ? 10.685 -3.305 -25.671 1.00 62.75 85 GLY A O 1
ATOM 649 N N . THR A 1 86 ? 9.836 -1.294 -25.139 1.00 68.69 86 THR A N 1
ATOM 650 C CA . THR A 1 86 ? 10.979 -0.498 -25.627 1.00 68.69 86 THR A CA 1
ATOM 651 C C . THR A 1 86 ? 11.962 -0.099 -24.527 1.00 68.69 86 THR A C 1
ATOM 653 O O . THR A 1 86 ? 13.012 0.477 -24.819 1.00 68.69 86 THR A O 1
ATOM 656 N N . 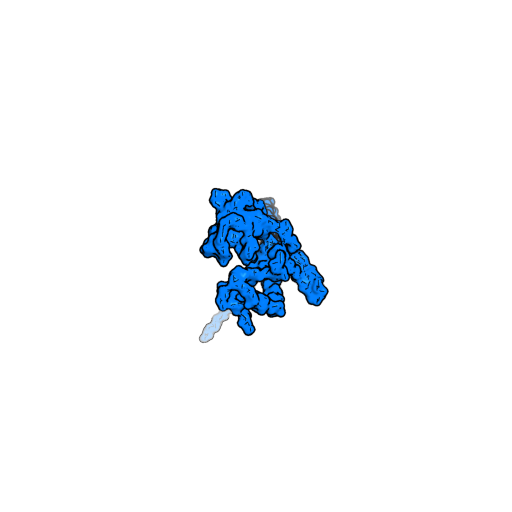MET A 1 87 ? 11.645 -0.395 -23.266 1.00 68.31 87 MET A N 1
ATOM 657 C CA . MET A 1 87 ? 12.479 -0.020 -22.133 1.00 68.31 87 MET A CA 1
ATOM 658 C C . MET A 1 87 ? 13.681 -0.943 -21.991 1.00 68.31 87 MET A C 1
ATOM 660 O O . MET A 1 87 ? 13.656 -2.127 -22.332 1.00 68.31 87 MET A O 1
ATOM 664 N N . THR A 1 88 ? 14.756 -0.389 -21.440 1.00 66.31 88 THR A N 1
ATOM 665 C CA . THR A 1 88 ? 15.938 -1.179 -21.107 1.00 66.31 88 THR A CA 1
ATOM 666 C C . THR A 1 88 ? 15.668 -2.019 -19.859 1.00 66.31 88 THR A C 1
ATOM 668 O O . THR A 1 88 ? 14.943 -1.612 -18.952 1.00 66.31 88 THR A O 1
ATOM 671 N N . ALA A 1 89 ? 16.294 -3.190 -19.805 1.00 63.97 89 ALA A N 1
ATOM 672 C CA . ALA A 1 89 ? 16.406 -4.041 -18.630 1.00 63.97 89 ALA A CA 1
ATOM 673 C C . ALA A 1 89 ? 16.540 -3.252 -17.309 1.00 63.97 89 ALA A C 1
ATOM 675 O O . ALA A 1 89 ? 17.492 -2.494 -17.132 1.00 63.97 89 ALA A O 1
ATOM 676 N N . GLY A 1 90 ? 15.604 -3.465 -16.378 1.00 62.47 90 GLY A N 1
ATOM 677 C CA . GLY A 1 90 ? 15.629 -2.853 -15.045 1.00 62.47 90 GLY A CA 1
ATOM 678 C C . GLY A 1 90 ? 14.958 -1.482 -14.933 1.00 62.47 90 GLY A C 1
ATOM 679 O O . GLY A 1 90 ? 14.844 -0.982 -13.821 1.00 62.47 90 GLY A O 1
ATOM 680 N N . GLN A 1 91 ? 14.475 -0.891 -16.030 1.00 71.94 91 GLN A N 1
ATOM 681 C CA . GLN A 1 91 ? 13.703 0.350 -15.961 1.00 71.94 91 GLN A CA 1
ATOM 682 C C . GLN A 1 91 ? 12.250 0.084 -15.529 1.00 71.94 91 GLN A C 1
ATOM 684 O O . GLN A 1 91 ? 11.608 -0.849 -16.017 1.00 71.94 91 GLN A O 1
ATOM 689 N N . SER A 1 92 ? 11.739 0.937 -14.639 1.00 77.56 92 SER A N 1
ATOM 690 C CA . SER A 1 92 ? 10.322 1.014 -14.267 1.00 77.56 92 SER A CA 1
ATOM 691 C C . SER A 1 92 ? 9.646 2.159 -15.026 1.00 77.56 92 SER A C 1
ATOM 693 O O . SER A 1 92 ? 10.245 3.216 -15.227 1.00 77.56 92 SER A O 1
ATOM 695 N N . TYR A 1 93 ? 8.403 1.958 -15.450 1.00 81.62 93 TYR A N 1
ATOM 696 C CA . TYR A 1 93 ? 7.552 2.980 -16.054 1.00 81.62 93 TYR A CA 1
ATOM 697 C C . TYR A 1 93 ? 6.418 3.334 -15.109 1.00 81.62 93 TYR A C 1
ATOM 699 O O . T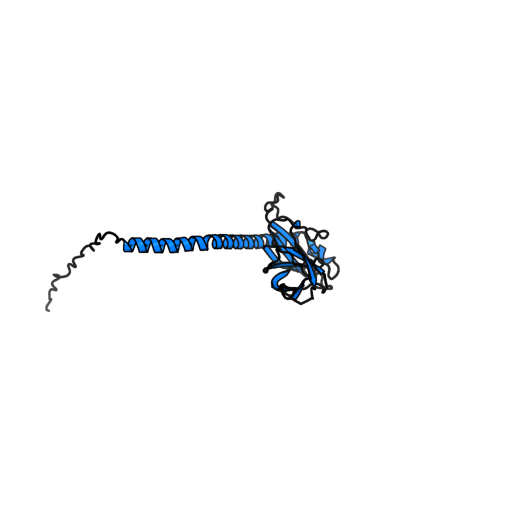YR A 1 93 ? 5.689 2.449 -14.668 1.00 81.62 93 TYR A O 1
ATOM 707 N N . THR A 1 94 ? 6.241 4.625 -14.854 1.00 84.44 94 THR A N 1
ATOM 708 C CA . THR A 1 94 ? 5.143 5.131 -14.038 1.00 84.44 94 THR A CA 1
ATOM 709 C C . THR A 1 94 ? 4.121 5.823 -14.934 1.00 84.44 94 THR A C 1
ATOM 711 O O . THR A 1 94 ? 4.455 6.754 -15.662 1.00 84.44 94 THR A O 1
ATOM 714 N N . TYR A 1 95 ? 2.873 5.361 -14.895 1.00 83.94 95 TYR A N 1
ATOM 715 C CA . TYR A 1 95 ? 1.724 5.987 -15.549 1.00 83.94 95 TYR A CA 1
ATOM 716 C C . TYR A 1 95 ? 0.907 6.766 -14.506 1.00 83.94 95 TYR A C 1
ATOM 718 O O . TYR A 1 95 ? 0.626 6.196 -13.448 1.00 83.94 95 TYR A O 1
ATOM 726 N N . PRO A 1 96 ? 0.484 8.019 -14.770 1.00 78.44 96 PRO A N 1
ATOM 727 C CA . PRO A 1 96 ? 0.450 8.699 -16.073 1.00 78.44 96 PRO A CA 1
ATOM 728 C C . PRO A 1 96 ? 1.750 9.396 -16.503 1.00 78.44 96 PRO A C 1
ATOM 730 O O . PRO A 1 96 ? 1.848 9.800 -17.660 1.00 78.44 96 PRO A O 1
ATOM 733 N N . ASP A 1 97 ? 2.716 9.587 -15.602 1.00 69.81 97 ASP A N 1
ATOM 734 C CA . ASP A 1 97 ? 3.871 10.452 -15.851 1.00 69.81 97 ASP A CA 1
ATOM 735 C C . ASP A 1 97 ? 5.195 9.792 -15.439 1.00 69.81 97 ASP A C 1
ATOM 737 O O . ASP A 1 97 ? 5.421 9.473 -14.273 1.00 69.81 97 ASP A O 1
ATOM 741 N N . ILE A 1 98 ? 6.096 9.626 -16.409 1.00 67.25 98 ILE A N 1
ATOM 742 C CA . ILE A 1 98 ? 7.449 9.098 -16.186 1.00 67.25 98 ILE A CA 1
ATOM 743 C C . ILE A 1 98 ? 8.386 10.143 -15.565 1.00 67.25 98 ILE A C 1
ATOM 745 O O . ILE A 1 98 ? 9.405 9.791 -14.976 1.00 67.25 98 ILE A O 1
ATOM 749 N N . SER A 1 99 ? 8.069 11.432 -15.720 1.00 70.00 99 SER A N 1
ATOM 750 C CA . SER A 1 99 ? 8.892 12.534 -15.214 1.00 70.00 99 SER A CA 1
ATOM 751 C C . SER A 1 99 ? 8.553 12.917 -13.776 1.00 70.00 99 SER A C 1
ATOM 753 O O . SER A 1 99 ? 9.399 13.488 -13.089 1.00 70.00 99 SER A O 1
ATOM 755 N N . ASP A 1 100 ? 7.354 12.559 -13.310 1.00 73.44 100 ASP A N 1
ATOM 756 C CA . ASP A 1 100 ? 6.905 12.805 -11.945 1.00 73.44 100 ASP A CA 1
ATOM 757 C C . ASP A 1 100 ? 6.222 11.569 -11.347 1.00 73.44 100 ASP A C 1
ATOM 759 O O . ASP A 1 100 ? 5.027 11.324 -11.506 1.00 73.44 100 ASP A O 1
ATOM 763 N N . ILE A 1 101 ? 7.004 10.809 -10.584 1.00 69.56 101 ILE A N 1
ATOM 764 C CA . ILE A 1 101 ? 6.558 9.619 -9.855 1.00 69.56 101 ILE A CA 1
ATOM 765 C C . ILE A 1 101 ? 5.566 9.938 -8.720 1.00 69.56 101 ILE A C 1
ATOM 767 O O . ILE A 1 101 ? 4.960 9.034 -8.140 1.00 69.56 101 ILE A O 1
ATOM 771 N N . ASN A 1 102 ? 5.396 11.202 -8.343 1.00 73.88 102 ASN A N 1
ATOM 772 C CA . ASN A 1 102 ? 4.416 11.602 -7.335 1.00 73.88 102 ASN A CA 1
ATOM 773 C C . ASN A 1 102 ? 3.102 12.053 -7.972 1.00 73.88 102 ASN A C 1
ATOM 775 O O . ASN A 1 102 ? 2.176 12.411 -7.255 1.00 73.88 102 ASN A O 1
ATOM 779 N N . LYS A 1 103 ? 3.001 12.004 -9.301 1.00 77.50 103 LYS A N 1
ATOM 780 C CA . LYS A 1 103 ? 1.788 12.359 -10.016 1.00 77.50 103 LYS A CA 1
ATOM 781 C C . LYS A 1 103 ? 0.887 11.149 -10.197 1.00 77.50 103 LYS A C 1
ATOM 783 O O . LYS A 1 103 ? 1.278 10.112 -10.740 1.00 77.50 103 LYS A O 1
ATOM 788 N N . ASP A 1 104 ? -0.338 11.323 -9.751 1.00 81.62 104 ASP A N 1
ATOM 789 C CA . ASP A 1 104 ? -1.443 10.398 -9.878 1.00 81.62 104 ASP A CA 1
ATOM 790 C C . ASP A 1 104 ? -2.413 10.870 -10.970 1.00 81.62 104 ASP A C 1
ATOM 792 O O . ASP A 1 104 ? -2.420 12.025 -11.409 1.00 81.62 104 ASP A O 1
ATOM 796 N N . LYS A 1 105 ? -3.221 9.936 -11.464 1.00 84.31 105 LYS A N 1
ATOM 797 C CA . LYS A 1 105 ? -4.295 10.204 -12.411 1.00 84.31 105 LYS A CA 1
ATOM 798 C C . LYS A 1 105 ? -5.637 10.167 -11.677 1.00 84.31 105 LYS A C 1
ATOM 800 O O . LYS A 1 105 ? -5.964 9.130 -11.098 1.00 84.31 105 LYS A O 1
ATOM 805 N N . PRO A 1 106 ? -6.437 11.244 -11.690 1.00 84.25 106 PRO A N 1
ATOM 806 C CA . PRO A 1 106 ? -7.783 11.197 -11.134 1.00 84.25 106 PRO A CA 1
ATOM 807 C C . PRO A 1 106 ? -8.690 10.297 -11.985 1.00 84.25 106 PRO A C 1
ATOM 809 O O . PRO A 1 106 ? -8.489 10.155 -13.191 1.00 84.25 106 PRO A O 1
ATOM 812 N N . PHE A 1 107 ? -9.717 9.710 -11.371 1.00 82.06 107 PHE A N 1
ATOM 813 C CA . PHE A 1 107 ? -10.764 9.021 -12.129 1.00 82.06 107 PHE A CA 1
ATOM 814 C C . PHE A 1 107 ? -11.770 10.026 -12.716 1.00 82.06 107 PHE A C 1
ATOM 816 O O . PHE A 1 107 ? -12.311 10.877 -12.001 1.00 82.06 107 PHE A O 1
ATOM 823 N N . GLU A 1 108 ? -12.048 9.889 -14.014 1.00 78.69 108 GLU A N 1
ATOM 824 C CA . GLU A 1 108 ? -12.922 10.774 -14.799 1.00 78.69 108 GLU A CA 1
ATOM 825 C C . GLU A 1 108 ? -14.173 10.032 -15.325 1.00 78.69 108 GLU A C 1
ATOM 827 O O . GLU A 1 108 ? -14.153 8.810 -15.484 1.00 78.69 108 GLU A O 1
ATOM 832 N N . ASP A 1 109 ? -15.282 10.745 -15.582 1.00 71.69 109 ASP A N 1
ATOM 833 C CA . ASP A 1 109 ? -16.468 10.187 -16.264 1.00 71.69 109 ASP A CA 1
ATOM 834 C C . ASP A 1 109 ? -16.247 10.195 -17.774 1.00 71.69 109 ASP A C 1
ATOM 836 O O . ASP A 1 109 ? -15.313 10.780 -18.316 1.00 71.69 109 ASP A O 1
ATOM 840 N N . SER A 1 110 ? -17.211 9.614 -18.483 1.00 71.12 110 SER A N 1
ATOM 841 C CA . SER A 1 110 ? -17.364 9.741 -19.928 1.00 71.12 110 SER A CA 1
ATOM 842 C C . SER A 1 110 ? -17.405 11.184 -20.457 1.00 71.12 110 SER A C 1
ATOM 844 O O . SER A 1 110 ? -17.302 11.365 -21.666 1.00 71.12 110 SER A O 1
ATOM 846 N N . ALA A 1 111 ? -17.607 12.199 -19.609 1.00 76.50 111 ALA A N 1
ATOM 847 C CA . ALA A 1 111 ? -17.600 13.609 -19.994 1.00 76.50 111 ALA A CA 1
ATOM 848 C C . ALA A 1 111 ? -16.276 14.324 -19.639 1.00 76.50 111 ALA A C 1
ATOM 850 O O . ALA A 1 111 ? -16.169 15.526 -19.880 1.00 76.50 111 ALA A O 1
ATOM 851 N N . GLY A 1 112 ? -15.273 13.605 -19.116 1.00 69.75 112 GLY A N 1
ATOM 852 C CA . GLY A 1 112 ? -13.974 14.158 -18.717 1.00 69.75 112 GLY A CA 1
ATOM 853 C C . GLY A 1 112 ? -14.026 15.002 -17.442 1.00 69.75 112 GLY A C 1
ATOM 854 O O . GLY A 1 112 ? -13.078 15.722 -17.136 1.00 69.75 112 GLY A O 1
ATOM 855 N N . ASN A 1 113 ? -15.132 14.958 -16.695 1.00 73.94 113 ASN A N 1
ATOM 856 C CA . ASN A 1 113 ? -15.182 15.573 -15.377 1.00 73.94 113 ASN A CA 1
ATOM 857 C C . ASN A 1 113 ? -14.490 14.646 -14.384 1.00 73.94 113 ASN A C 1
ATOM 859 O O . ASN A 1 113 ? -14.642 13.428 -14.453 1.00 73.94 113 ASN A O 1
ATOM 863 N N . THR A 1 114 ? -13.806 15.211 -13.394 1.00 66.44 114 THR A N 1
ATOM 864 C CA . THR A 1 114 ? -13.295 14.450 -12.252 1.00 66.44 114 THR A CA 1
ATOM 865 C C . THR A 1 114 ? -14.458 14.049 -11.342 1.00 66.44 114 THR A C 1
ATOM 867 O O . THR A 1 114 ? -14.799 14.712 -10.364 1.00 66.44 114 THR A O 1
ATOM 870 N N . VAL A 1 115 ? -15.114 12.941 -11.683 1.00 56.41 115 VAL A N 1
ATOM 871 C CA . VAL A 1 115 ? -16.289 12.404 -10.962 1.00 56.41 115 VAL A CA 1
ATOM 872 C C . VAL A 1 115 ? -15.920 12.016 -9.542 1.00 56.41 115 VAL A C 1
ATOM 874 O O . VAL A 1 115 ? -16.743 12.084 -8.630 1.00 56.41 115 VAL A O 1
ATOM 877 N N . PHE A 1 116 ? -14.659 11.621 -9.364 1.00 58.41 116 PHE A N 1
ATOM 878 C CA . PHE A 1 116 ? -14.102 11.139 -8.119 1.00 58.41 116 PHE A CA 1
ATOM 879 C C . PHE A 1 116 ? -12.827 11.905 -7.775 1.00 58.41 116 PHE A C 1
ATOM 881 O O . PHE A 1 116 ? -11.782 11.298 -7.614 1.00 58.41 116 PHE A O 1
ATOM 888 N N . ALA A 1 117 ? -12.887 13.221 -7.549 1.00 54.75 117 ALA A N 1
ATOM 889 C CA . ALA A 1 117 ? -11.759 13.933 -6.917 1.00 54.75 117 ALA A CA 1
ATOM 890 C C . ALA A 1 117 ? -11.321 13.310 -5.560 1.00 54.75 117 ALA A C 1
ATOM 892 O O . ALA A 1 117 ? -10.278 13.647 -5.015 1.00 54.75 117 ALA A O 1
ATOM 893 N N . GLN A 1 118 ? -12.121 12.384 -5.018 1.00 71.94 118 GLN A N 1
ATOM 894 C CA . GLN A 1 118 ? -11.817 11.562 -3.850 1.00 71.94 118 GLN A CA 1
ATOM 895 C C . GLN A 1 118 ? -10.854 10.400 -4.122 1.00 71.94 118 GLN A C 1
ATOM 897 O O . GLN A 1 118 ? -10.341 9.850 -3.151 1.00 71.94 118 GLN A O 1
ATOM 902 N N . TYR A 1 119 ? -10.629 9.999 -5.377 1.00 83.19 119 TYR A N 1
ATOM 903 C CA . TYR A 1 119 ? -9.755 8.881 -5.717 1.00 83.19 119 TYR A CA 1
ATOM 904 C C . TYR A 1 119 ? -8.917 9.163 -6.956 1.00 83.19 119 TYR A C 1
ATOM 906 O O . TYR A 1 119 ? -9.366 9.745 -7.945 1.00 83.19 119 TYR A O 1
ATOM 914 N N . SER A 1 120 ? -7.702 8.660 -6.919 1.00 87.12 120 SER A N 1
ATOM 915 C CA . SER A 1 120 ? -6.751 8.734 -8.015 1.00 87.12 120 SER A CA 1
ATOM 916 C C . SER A 1 120 ? -5.938 7.454 -8.049 1.00 87.12 120 SER A C 1
ATOM 918 O O . SER A 1 120 ? -6.019 6.614 -7.147 1.00 87.12 120 SER A O 1
ATOM 920 N N . TRP A 1 121 ? -5.194 7.252 -9.124 1.00 88.56 121 TRP A N 1
ATOM 921 C CA . TRP A 1 121 ? -4.409 6.047 -9.289 1.00 88.56 121 TRP A CA 1
ATOM 922 C C . TRP A 1 121 ? -3.093 6.313 -9.996 1.00 88.56 121 TRP A C 1
ATOM 924 O O . TRP A 1 121 ? -2.930 7.272 -10.748 1.00 88.56 121 TRP A O 1
ATOM 934 N N . GLN A 1 122 ? -2.148 5.422 -9.755 1.00 89.06 122 GLN A N 1
ATOM 935 C CA . GLN A 1 122 ? -0.876 5.372 -10.453 1.00 89.06 122 GLN A CA 1
ATOM 936 C C . GLN A 1 122 ? -0.584 3.915 -10.770 1.00 89.06 122 GLN A C 1
ATOM 938 O O . GLN A 1 122 ? -0.939 3.032 -9.989 1.00 89.06 122 GLN A O 1
ATOM 943 N N . ALA A 1 123 ? 0.076 3.657 -11.892 1.00 89.69 123 ALA A N 1
ATOM 944 C CA . ALA A 1 123 ? 0.595 2.330 -12.171 1.00 89.69 123 ALA A CA 1
ATOM 945 C C . ALA A 1 123 ? 2.095 2.358 -12.380 1.00 89.69 123 ALA A C 1
ATOM 947 O O . ALA A 1 123 ? 2.613 3.216 -13.090 1.00 89.69 123 ALA A O 1
ATOM 948 N N . VAL A 1 124 ? 2.769 1.382 -11.789 1.00 88.94 124 VAL A N 1
ATOM 949 C CA . VAL A 1 124 ? 4.191 1.135 -11.974 1.00 88.94 124 VAL A CA 1
ATOM 950 C C . VAL A 1 124 ? 4.345 -0.185 -12.702 1.00 88.94 124 VAL A C 1
ATOM 952 O O . VAL A 1 124 ? 3.886 -1.232 -12.242 1.00 88.94 124 VAL A O 1
ATOM 955 N N . LEU A 1 125 ? 4.959 -0.122 -13.875 1.00 86.44 125 LEU A N 1
ATOM 956 C CA . LEU A 1 125 ? 5.174 -1.248 -14.764 1.00 86.44 125 LEU A CA 1
ATOM 957 C C . LEU A 1 125 ? 6.665 -1.545 -14.853 1.00 86.44 125 LEU A C 1
ATOM 959 O O . LEU A 1 125 ? 7.472 -0.643 -15.065 1.00 86.44 125 LEU A O 1
ATOM 963 N N . LYS A 1 126 ? 7.038 -2.816 -14.718 1.00 81.44 126 LYS A N 1
ATOM 964 C CA . LYS A 1 126 ? 8.431 -3.258 -14.814 1.00 81.44 126 LYS A CA 1
ATOM 965 C C . LYS A 1 126 ? 8.512 -4.605 -15.516 1.00 81.44 126 LYS A C 1
ATOM 967 O O . LYS A 1 126 ? 7.751 -5.523 -15.203 1.00 81.44 126 LYS A O 1
ATOM 972 N N . SER A 1 127 ? 9.446 -4.731 -16.456 1.00 77.38 127 SER A N 1
ATOM 973 C CA . SER A 1 127 ? 9.745 -6.025 -17.074 1.00 77.38 127 SER A CA 1
ATOM 974 C C . SER A 1 127 ? 10.289 -6.993 -16.024 1.00 77.38 127 SER A C 1
ATOM 976 O O . SER A 1 127 ? 11.160 -6.628 -15.231 1.00 77.38 127 SER A O 1
ATOM 978 N N . ILE A 1 128 ? 9.799 -8.233 -16.023 1.00 73.81 128 ILE A N 1
ATOM 979 C CA . ILE A 1 128 ? 10.231 -9.253 -15.051 1.00 73.81 128 ILE A CA 1
ATOM 980 C C . ILE A 1 128 ? 11.655 -9.725 -15.347 1.00 73.81 128 ILE A C 1
ATOM 982 O O . ILE A 1 128 ? 12.390 -10.111 -14.439 1.00 73.81 128 ILE A O 1
ATOM 986 N N . ASN A 1 129 ? 12.060 -9.687 -16.616 1.00 68.06 129 ASN A N 1
ATOM 987 C CA . ASN A 1 129 ? 13.384 -10.105 -17.044 1.00 68.06 129 ASN A CA 1
ATOM 988 C C . ASN A 1 129 ? 13.981 -9.084 -18.022 1.00 68.06 129 ASN A C 1
ATOM 990 O O . ASN A 1 129 ? 13.285 -8.387 -18.757 1.00 68.06 129 ASN A O 1
ATOM 994 N N . THR A 1 130 ? 15.306 -9.015 -18.035 1.00 63.50 130 THR A N 1
ATOM 995 C CA . THR A 1 130 ? 16.112 -8.215 -18.958 1.00 63.50 130 THR A CA 1
ATOM 996 C C . THR A 1 130 ? 16.078 -8.748 -20.391 1.00 63.50 130 THR A C 1
ATOM 998 O O . THR A 1 130 ? 16.388 -8.014 -21.324 1.00 63.50 130 THR A O 1
ATOM 1001 N N . THR A 1 131 ? 15.710 -10.021 -20.562 1.00 62.84 131 THR A N 1
ATOM 1002 C CA . THR A 1 131 ? 15.711 -10.734 -21.852 1.00 62.84 131 THR A CA 1
ATOM 1003 C C . THR A 1 131 ? 14.321 -11.015 -22.409 1.00 62.84 131 THR A C 1
ATOM 1005 O O . THR A 1 131 ? 14.174 -11.122 -23.624 1.00 62.84 131 THR A O 1
ATOM 1008 N N . ASP A 1 132 ? 13.304 -11.101 -21.550 1.00 64.81 132 ASP A N 1
ATOM 1009 C CA . ASP A 1 132 ? 11.916 -11.308 -21.958 1.00 64.81 132 ASP A CA 1
ATOM 1010 C C . ASP A 1 132 ? 11.090 -10.065 -21.630 1.00 64.81 132 ASP A C 1
ATOM 1012 O O . ASP A 1 132 ? 10.579 -9.907 -20.524 1.00 64.81 132 ASP A O 1
ATOM 1016 N N . ALA A 1 133 ? 10.990 -9.171 -22.614 1.00 66.38 133 ALA A N 1
ATOM 1017 C CA . ALA A 1 133 ? 10.185 -7.956 -22.532 1.00 66.38 133 ALA A CA 1
ATOM 1018 C C . ALA A 1 133 ? 8.683 -8.219 -22.746 1.00 66.38 133 ALA A C 1
ATOM 1020 O O . ALA A 1 133 ? 7.892 -7.276 -22.771 1.00 66.38 133 ALA A O 1
ATOM 1021 N N . ASN A 1 134 ? 8.274 -9.479 -22.942 1.00 72.81 134 ASN A N 1
ATOM 1022 C CA . ASN A 1 134 ? 6.874 -9.804 -23.189 1.00 72.81 134 ASN A CA 1
ATOM 1023 C C . ASN A 1 134 ? 6.074 -9.943 -21.900 1.00 72.81 134 ASN A C 1
ATOM 1025 O O . ASN A 1 134 ? 4.854 -9.889 -21.984 1.00 72.81 134 ASN A O 1
ATOM 1029 N N . LEU A 1 135 ? 6.720 -10.123 -20.742 1.00 78.62 135 LEU A N 1
ATOM 1030 C CA . LEU A 1 135 ? 6.042 -10.279 -19.459 1.00 78.62 135 LEU A CA 1
ATOM 1031 C C . LEU A 1 135 ? 6.386 -9.125 -18.514 1.00 78.62 135 LEU A C 1
ATOM 1033 O O . LEU A 1 135 ? 7.525 -8.952 -18.073 1.00 78.62 135 LEU A O 1
ATOM 1037 N N . ILE A 1 136 ? 5.365 -8.342 -18.190 1.00 81.44 136 ILE A N 1
ATOM 1038 C CA . ILE A 1 136 ? 5.480 -7.109 -17.420 1.00 81.44 136 ILE A CA 1
ATOM 1039 C C . ILE A 1 136 ? 4.687 -7.274 -16.134 1.00 81.44 136 ILE A C 1
ATOM 1041 O O . ILE A 1 136 ? 3.500 -7.596 -16.163 1.00 81.44 136 ILE A O 1
ATOM 1045 N N . ARG A 1 137 ? 5.325 -7.008 -14.997 1.00 86.00 137 ARG A N 1
ATOM 1046 C CA . ARG A 1 137 ? 4.619 -6.838 -13.730 1.00 86.00 137 ARG A CA 1
ATOM 1047 C C . ARG A 1 137 ? 4.070 -5.419 -13.679 1.00 86.00 137 ARG A C 1
ATOM 1049 O O . ARG A 1 137 ? 4.827 -4.467 -13.859 1.00 86.00 137 ARG A O 1
ATOM 1056 N N . ALA A 1 138 ? 2.779 -5.289 -13.417 1.00 88.19 138 ALA A N 1
ATOM 1057 C CA . ALA A 1 138 ? 2.117 -4.015 -13.189 1.00 88.19 138 ALA A CA 1
ATOM 1058 C C . ALA A 1 138 ? 1.598 -3.970 -11.749 1.00 88.19 138 ALA A C 1
ATOM 1060 O O . ALA A 1 138 ? 0.902 -4.884 -11.306 1.00 88.19 138 ALA A O 1
ATOM 1061 N N . GLN A 1 139 ? 1.938 -2.904 -11.035 1.00 92.19 139 GLN A N 1
ATOM 1062 C CA . GLN A 1 139 ? 1.387 -2.574 -9.729 1.00 92.19 139 GLN A CA 1
ATOM 1063 C C . GLN A 1 139 ? 0.545 -1.309 -9.878 1.00 92.19 139 GLN A C 1
ATOM 1065 O O . GLN A 1 139 ? 1.069 -0.262 -10.244 1.00 92.19 139 GLN A O 1
ATOM 1070 N N . ILE A 1 140 ? -0.756 -1.420 -9.628 1.00 91.81 140 ILE A N 1
ATOM 1071 C CA . ILE A 1 140 ? -1.717 -0.319 -9.678 1.00 91.81 140 ILE A CA 1
ATOM 1072 C C . ILE A 1 140 ? -2.022 0.088 -8.240 1.00 91.81 140 ILE A C 1
ATOM 1074 O O . ILE A 1 140 ? -2.604 -0.690 -7.486 1.00 91.81 140 ILE A O 1
ATOM 1078 N N . SER A 1 141 ? -1.647 1.304 -7.868 1.00 91.44 141 SER A N 1
ATOM 1079 C CA . SER A 1 141 ? -1.932 1.881 -6.556 1.00 91.44 141 SER A CA 1
ATOM 1080 C C . SER A 1 141 ? -3.144 2.797 -6.646 1.00 91.44 141 SER A C 1
ATOM 1082 O O . SER A 1 141 ? -3.189 3.665 -7.521 1.00 91.44 141 SER A O 1
ATOM 1084 N N . ILE A 1 142 ? -4.108 2.619 -5.739 1.00 89.81 142 ILE A N 1
ATOM 1085 C CA . ILE A 1 142 ? -5.301 3.467 -5.625 1.00 89.81 142 ILE A CA 1
ATOM 1086 C C . ILE A 1 142 ? -5.161 4.364 -4.397 1.00 89.81 142 ILE A C 1
ATOM 1088 O O . ILE A 1 142 ? -5.026 3.873 -3.273 1.00 89.81 142 ILE A O 1
ATOM 1092 N N . PHE A 1 143 ? -5.230 5.672 -4.609 1.00 86.94 143 PHE A N 1
ATOM 1093 C CA . PHE A 1 143 ? -5.079 6.694 -3.579 1.00 86.94 143 PHE A CA 1
ATOM 1094 C C . PHE A 1 143 ? -6.432 7.307 -3.227 1.00 86.94 143 PHE A C 1
ATOM 1096 O O . PHE A 1 143 ? -7.318 7.445 -4.074 1.00 86.94 143 PHE A O 1
ATOM 1103 N N . MET A 1 144 ? -6.583 7.692 -1.965 1.00 81.00 144 MET A N 1
ATOM 1104 C CA . MET A 1 144 ? -7.662 8.531 -1.467 1.00 81.00 144 MET A CA 1
ATOM 1105 C C . MET A 1 144 ? -7.201 9.986 -1.508 1.00 81.00 144 MET A C 1
ATOM 1107 O O . MET A 1 144 ? -6.184 10.300 -0.917 1.00 81.00 144 MET A O 1
ATOM 1111 N N . ASN A 1 145 ? -7.974 10.872 -2.135 1.00 69.75 145 ASN A N 1
ATOM 1112 C CA . ASN A 1 145 ? -7.790 12.326 -2.102 1.00 69.75 145 ASN A CA 1
ATOM 1113 C C . ASN A 1 145 ? -6.391 12.782 -2.580 1.00 69.75 145 ASN A C 1
ATOM 1115 O O . ASN A 1 145 ? -5.473 12.945 -1.786 1.00 69.75 145 ASN A O 1
ATOM 1119 N N . GLY A 1 146 ? -6.244 13.007 -3.891 1.00 57.28 146 GLY A N 1
ATOM 1120 C CA . GLY A 1 146 ? -4.969 13.288 -4.566 1.00 57.28 146 GLY A CA 1
ATOM 1121 C C . GLY A 1 146 ? -4.278 14.588 -4.145 1.00 57.28 146 GLY A C 1
ATOM 1122 O O . GLY A 1 146 ? -4.322 15.586 -4.867 1.00 57.28 146 GLY A O 1
ATOM 1123 N N . ASN A 1 147 ? -3.600 14.581 -2.996 1.00 56.81 147 ASN A N 1
ATOM 1124 C CA . ASN A 1 147 ? -2.584 15.573 -2.677 1.00 56.81 147 ASN A CA 1
ATOM 1125 C C . ASN A 1 147 ? -1.231 14.905 -2.374 1.00 56.81 147 ASN A C 1
ATOM 1127 O O . ASN A 1 147 ? -0.864 14.735 -1.211 1.00 56.81 147 ASN A O 1
ATOM 1131 N N . PRO A 1 148 ? -0.429 14.603 -3.408 1.00 54.78 148 PRO A N 1
ATOM 1132 C CA . PRO A 1 148 ? 0.898 14.005 -3.243 1.00 54.78 148 PRO A CA 1
ATOM 1133 C C . PRO A 1 148 ? 1.893 14.853 -2.426 1.00 54.78 148 PRO A C 1
ATOM 1135 O O . PRO A 1 148 ? 2.981 14.384 -2.095 1.00 54.78 148 PRO A O 1
ATOM 1138 N N . SER A 1 149 ? 1.547 16.094 -2.056 1.00 55.03 149 SER A N 1
ATOM 1139 C CA . SER A 1 149 ? 2.373 16.925 -1.167 1.00 55.03 149 SER A CA 1
ATOM 1140 C C . SER A 1 149 ? 2.376 16.483 0.304 1.00 55.03 149 SER A C 1
ATOM 1142 O O . SER A 1 149 ? 3.150 17.025 1.093 1.00 55.03 149 SER A O 1
ATOM 1144 N N . GLU A 1 150 ? 1.566 15.487 0.679 1.00 59.25 150 GLU A N 1
ATOM 1145 C CA . GLU A 1 150 ? 1.539 14.925 2.037 1.00 59.25 150 GLU A CA 1
ATOM 1146 C C . GLU A 1 150 ? 2.460 13.712 2.236 1.00 59.25 150 GLU A C 1
ATOM 1148 O O . GLU A 1 150 ? 2.549 13.184 3.349 1.00 59.25 150 GLU A O 1
ATOM 1153 N N . PHE A 1 151 ? 3.189 13.287 1.197 1.00 71.62 151 PHE A N 1
ATOM 1154 C CA . PHE A 1 151 ? 4.108 12.162 1.320 1.00 71.62 151 PHE A CA 1
ATOM 1155 C C . PHE A 1 151 ? 5.253 12.483 2.283 1.00 71.62 151 PHE A C 1
ATOM 1157 O O . PHE A 1 151 ? 6.101 13.340 2.030 1.00 71.62 151 PHE A O 1
ATOM 1164 N N . GLY A 1 152 ? 5.308 11.751 3.396 1.00 79.00 152 GLY A N 1
ATOM 1165 C CA . GLY A 1 152 ? 6.460 11.788 4.284 1.00 79.00 152 GLY A CA 1
ATOM 1166 C C . GLY A 1 152 ? 7.665 11.153 3.596 1.00 79.00 152 GLY A C 1
ATOM 1167 O O . GLY A 1 152 ? 7.524 10.133 2.920 1.00 79.00 152 GLY A O 1
ATOM 1168 N N . THR A 1 153 ? 8.854 11.717 3.788 1.00 87.62 153 THR A N 1
ATOM 1169 C CA . THR A 1 153 ? 10.099 11.190 3.211 1.00 87.62 153 THR A CA 1
ATOM 1170 C C . THR A 1 153 ? 11.059 10.726 4.295 1.00 87.62 153 THR A C 1
ATOM 1172 O O . THR A 1 153 ? 11.147 11.353 5.352 1.00 87.62 153 THR A O 1
ATOM 1175 N N . GLY A 1 154 ? 11.831 9.681 4.014 1.00 90.19 154 GLY A N 1
ATOM 1176 C CA . GLY A 1 154 ? 12.917 9.221 4.879 1.00 90.19 154 GLY A CA 1
ATOM 1177 C C . GLY A 1 154 ? 14.049 8.579 4.085 1.00 90.19 154 GLY A C 1
ATOM 1178 O O . GLY A 1 154 ? 13.996 8.505 2.858 1.00 90.19 154 GLY A O 1
ATOM 1179 N N . THR A 1 155 ? 15.078 8.109 4.788 1.00 93.56 155 THR A N 1
ATOM 1180 C CA . THR A 1 155 ? 16.173 7.326 4.198 1.00 93.56 155 THR A CA 1
ATOM 1181 C C . THR A 1 155 ? 16.282 5.965 4.863 1.00 93.56 155 THR A C 1
ATOM 1183 O O . THR A 1 155 ? 16.190 5.856 6.089 1.00 93.56 155 THR A O 1
ATOM 1186 N N . ALA A 1 156 ? 16.485 4.917 4.070 1.00 94.06 156 ALA A N 1
ATOM 1187 C CA . ALA A 1 156 ? 16.610 3.557 4.565 1.00 94.06 156 ALA A CA 1
ATOM 1188 C C . ALA A 1 156 ? 17.553 2.701 3.717 1.00 94.06 156 ALA A C 1
ATOM 1190 O O . ALA A 1 156 ? 17.870 3.012 2.571 1.00 94.06 156 ALA A O 1
ATOM 1191 N N . ASN A 1 157 ? 17.997 1.598 4.303 1.00 94.88 157 ASN A N 1
ATOM 1192 C CA . ASN A 1 157 ? 18.786 0.580 3.643 1.00 94.88 157 ASN A CA 1
ATOM 1193 C C . ASN A 1 157 ? 17.837 -0.522 3.191 1.00 94.88 157 ASN A C 1
ATOM 1195 O O . ASN A 1 157 ? 17.283 -1.256 4.018 1.00 94.88 157 ASN A O 1
ATOM 1199 N N . PHE A 1 158 ? 17.669 -0.634 1.880 1.00 93.88 158 PHE A N 1
ATOM 1200 C CA . PHE A 1 158 ? 16.889 -1.692 1.263 1.00 93.88 158 PHE A CA 1
ATOM 1201 C C . PHE A 1 158 ? 17.838 -2.797 0.820 1.00 93.88 158 PHE A C 1
ATOM 1203 O O . PHE A 1 158 ? 18.862 -2.543 0.187 1.00 93.88 158 PHE A O 1
ATOM 1210 N N . THR A 1 159 ? 17.506 -4.032 1.174 1.00 93.62 159 THR A N 1
ATOM 1211 C CA . THR A 1 159 ? 18.254 -5.216 0.746 1.00 93.62 159 THR A CA 1
ATOM 1212 C C . THR A 1 159 ? 17.335 -6.053 -0.124 1.00 93.62 159 THR A C 1
ATOM 1214 O O . THR A 1 159 ? 16.213 -6.354 0.281 1.00 93.62 159 THR A O 1
ATOM 1217 N N . GLN A 1 160 ? 17.795 -6.390 -1.324 1.00 91.56 160 GLN A N 1
ATOM 1218 C CA . GLN A 1 160 ? 17.063 -7.246 -2.251 1.00 91.56 160 GLN A CA 1
ATOM 1219 C C . GLN A 1 160 ? 16.727 -8.583 -1.580 1.00 91.56 160 GLN A C 1
ATOM 1221 O O . GLN A 1 160 ? 17.535 -9.127 -0.826 1.00 91.56 160 GLN A O 1
ATOM 1226 N N . ASP A 1 161 ? 15.521 -9.080 -1.837 1.00 92.12 161 ASP A N 1
ATOM 1227 C CA . ASP A 1 161 ? 14.967 -10.321 -1.292 1.00 92.12 161 ASP A CA 1
ATOM 1228 C C . ASP A 1 161 ? 14.839 -10.344 0.246 1.00 92.12 161 ASP A C 1
ATOM 1230 O O . ASP A 1 161 ? 14.616 -11.394 0.850 1.00 92.12 161 ASP A O 1
ATOM 1234 N N . SER A 1 162 ? 14.924 -9.179 0.900 1.00 94.75 162 SER A N 1
ATOM 1235 C CA . SER A 1 162 ? 14.716 -9.011 2.342 1.00 94.75 162 SER A CA 1
ATOM 1236 C C . SER A 1 162 ? 13.442 -8.221 2.621 1.00 94.75 162 SER A C 1
ATOM 1238 O O . SER A 1 162 ? 13.172 -7.206 1.984 1.00 94.75 162 SER A O 1
ATOM 1240 N N . ALA A 1 163 ? 12.677 -8.653 3.622 1.00 96.19 163 ALA A N 1
ATOM 1241 C CA . ALA A 1 163 ? 11.555 -7.882 4.161 1.00 96.19 163 ALA A CA 1
ATOM 1242 C C . ALA A 1 163 ? 12.002 -6.833 5.196 1.00 96.19 163 ALA A C 1
ATOM 1244 O O . ALA A 1 163 ? 11.238 -5.936 5.537 1.00 96.19 163 ALA A O 1
ATOM 1245 N N . ASN A 1 164 ? 13.230 -6.938 5.713 1.00 96.44 164 ASN A N 1
ATOM 1246 C CA . ASN A 1 164 ? 13.753 -6.015 6.715 1.00 96.44 164 ASN A CA 1
ATOM 1247 C C . ASN A 1 164 ? 14.408 -4.811 6.039 1.00 96.44 164 ASN A C 1
ATOM 1249 O O . ASN A 1 164 ? 15.358 -4.971 5.266 1.00 96.44 164 ASN A O 1
ATOM 1253 N N . VAL A 1 165 ? 13.936 -3.619 6.396 1.00 96.00 165 VAL A N 1
ATOM 1254 C CA . VAL A 1 165 ? 14.408 -2.324 5.907 1.00 96.00 165 VAL A CA 1
ATOM 1255 C C . VAL A 1 165 ? 14.895 -1.506 7.101 1.00 96.00 165 VAL A C 1
ATOM 1257 O O . VAL A 1 165 ? 14.117 -1.140 7.978 1.00 96.00 165 VAL A O 1
ATOM 1260 N N . GLN A 1 166 ? 16.197 -1.229 7.159 1.00 96.06 166 GLN A N 1
ATOM 1261 C CA . GLN A 1 166 ? 16.784 -0.425 8.239 1.00 96.06 166 GLN A CA 1
ATOM 1262 C C . GLN A 1 166 ? 16.614 1.053 7.908 1.00 96.06 166 GLN A C 1
ATOM 1264 O O . GLN A 1 166 ? 17.163 1.505 6.908 1.00 96.06 166 GLN A O 1
ATOM 1269 N N . TYR A 1 167 ? 15.881 1.819 8.708 1.00 94.19 167 TYR A N 1
ATOM 1270 C CA . TYR A 1 167 ? 15.661 3.240 8.442 1.00 94.19 167 TYR A CA 1
ATOM 1271 C C . TYR A 1 167 ? 16.577 4.131 9.281 1.00 94.19 167 TYR A C 1
ATOM 1273 O O . TYR A 1 167 ? 17.072 3.756 10.341 1.00 94.19 167 TYR A O 1
ATOM 1281 N N . THR A 1 168 ? 16.801 5.351 8.800 1.00 91.69 168 THR A N 1
ATOM 1282 C CA . THR A 1 168 ? 17.511 6.396 9.543 1.00 91.69 168 THR A CA 1
ATOM 1283 C C . THR A 1 168 ? 16.498 7.259 10.282 1.00 91.69 168 THR A C 1
ATOM 1285 O O . THR A 1 168 ? 15.533 7.736 9.690 1.00 91.69 168 THR A O 1
ATOM 1288 N N . THR A 1 169 ? 16.697 7.471 11.579 1.00 85.94 169 THR A N 1
ATOM 1289 C CA . THR A 1 169 ? 15.831 8.348 12.376 1.00 85.94 169 THR A CA 1
ATOM 1290 C C . THR A 1 169 ? 16.016 9.827 12.000 1.00 85.94 169 THR A C 1
ATOM 1292 O O . THR A 1 169 ? 17.153 10.230 11.745 1.00 85.94 169 THR A O 1
ATOM 1295 N N . PRO A 1 170 ? 14.968 10.667 12.086 1.00 85.44 170 PRO A N 1
ATOM 1296 C CA . PRO A 1 170 ? 13.605 10.339 12.509 1.00 85.44 170 PRO A CA 1
ATOM 1297 C C . PRO A 1 170 ? 12.744 9.775 11.368 1.00 85.44 170 PRO A C 1
ATOM 1299 O O . PRO A 1 170 ? 12.882 10.166 10.214 1.00 85.44 170 PRO A O 1
ATOM 1302 N N . LEU A 1 171 ? 11.819 8.878 11.715 1.00 84.75 171 LEU A N 1
ATOM 1303 C CA . LEU A 1 171 ? 10.798 8.379 10.793 1.00 84.75 171 LEU A CA 1
ATOM 1304 C C . LEU A 1 171 ? 9.671 9.420 10.640 1.00 84.75 171 LEU A C 1
ATOM 1306 O O . LEU A 1 171 ? 9.385 10.122 11.617 1.00 84.75 171 LEU A O 1
ATOM 1310 N N . PRO A 1 172 ? 9.000 9.524 9.475 1.00 84.38 172 PRO A N 1
ATOM 1311 C CA . PRO A 1 172 ? 7.821 10.375 9.338 1.00 84.38 172 PRO A CA 1
ATOM 1312 C C . PRO A 1 172 ? 6.770 10.061 10.412 1.00 84.38 172 PRO A C 1
ATOM 1314 O O . PRO A 1 172 ? 6.416 8.905 10.625 1.00 84.38 172 PRO A O 1
ATOM 1317 N N . SER A 1 173 ? 6.255 11.089 11.091 1.00 81.44 173 SER A N 1
ATOM 1318 C CA . SER A 1 173 ? 5.387 10.931 12.273 1.00 81.44 173 SER A CA 1
ATOM 1319 C C . SER A 1 173 ? 4.032 10.284 11.984 1.00 81.44 173 SER A C 1
ATOM 1321 O O . SER A 1 173 ? 3.408 9.741 12.892 1.00 81.44 173 SER A O 1
ATOM 1323 N N . LYS A 1 174 ? 3.576 10.342 10.730 1.00 79.31 174 LYS A N 1
ATOM 1324 C CA . LYS A 1 174 ? 2.354 9.678 10.270 1.00 79.31 174 LYS A CA 1
ATOM 1325 C C . LYS A 1 174 ? 2.572 8.200 9.917 1.00 79.31 174 LYS A C 1
ATOM 1327 O O . LYS A 1 174 ? 1.579 7.514 9.688 1.00 79.31 174 LYS A O 1
ATOM 1332 N N . LEU A 1 175 ? 3.824 7.718 9.875 1.00 86.38 175 LEU A N 1
ATOM 1333 C CA . LEU A 1 175 ? 4.132 6.358 9.441 1.00 86.38 175 LEU A CA 1
ATOM 1334 C C . LEU A 1 175 ? 3.754 5.329 10.509 1.00 86.38 175 LEU A C 1
ATOM 1336 O O . LEU A 1 175 ? 4.282 5.340 11.620 1.00 86.38 175 LEU A O 1
ATOM 1340 N N . THR A 1 176 ? 2.861 4.414 10.160 1.00 88.62 176 THR A N 1
ATOM 1341 C CA . THR A 1 176 ? 2.351 3.354 11.033 1.00 88.62 176 THR A CA 1
ATOM 1342 C C . THR A 1 176 ? 2.354 2.003 10.318 1.00 88.62 176 THR A C 1
ATOM 1344 O O . THR A 1 176 ? 2.549 1.912 9.106 1.00 88.62 176 THR A O 1
ATOM 1347 N N . SER A 1 177 ? 2.147 0.918 11.070 1.00 89.19 177 SER A N 1
ATOM 1348 C CA . SER A 1 177 ? 1.932 -0.409 10.484 1.00 89.19 177 SER A CA 1
ATOM 1349 C C . SER A 1 177 ? 0.751 -0.397 9.512 1.00 89.19 177 SER A C 1
ATOM 1351 O O . SER A 1 177 ? -0.252 0.267 9.771 1.00 89.19 177 SER A O 1
ATOM 1353 N N . LYS A 1 178 ? 0.826 -1.217 8.462 1.00 88.69 178 LYS A N 1
ATOM 1354 C CA . LYS A 1 178 ? -0.181 -1.395 7.401 1.00 88.69 178 LYS A CA 1
ATOM 1355 C C . LYS A 1 178 ? -0.308 -0.254 6.393 1.00 88.69 178 LYS A C 1
ATOM 1357 O O . LYS A 1 178 ? -1.067 -0.421 5.439 1.00 88.69 178 LYS A O 1
ATOM 1362 N N . GLN A 1 179 ? 0.449 0.828 6.561 1.00 89.50 179 GLN A N 1
ATOM 1363 C CA . GLN A 1 179 ? 0.675 1.832 5.519 1.00 89.50 179 GLN A CA 1
ATOM 1364 C C . GLN A 1 179 ? 1.746 1.365 4.526 1.00 89.50 179 GLN A C 1
ATOM 1366 O O . GLN A 1 179 ? 2.275 0.258 4.645 1.00 89.50 179 GLN A O 1
ATOM 1371 N N . TYR A 1 180 ? 2.066 2.210 3.548 1.00 91.56 180 TYR A N 1
ATOM 1372 C CA . TYR A 1 180 ? 2.953 1.861 2.447 1.00 91.56 180 TYR A CA 1
ATOM 1373 C C . TYR A 1 180 ? 4.195 2.746 2.412 1.00 91.56 180 TYR A C 1
ATOM 1375 O O . TYR A 1 180 ? 4.134 3.957 2.648 1.00 91.56 180 TYR A O 1
ATOM 1383 N N . ILE A 1 181 ? 5.323 2.128 2.064 1.00 92.38 181 ILE A N 1
ATOM 1384 C CA . ILE A 1 181 ? 6.554 2.826 1.697 1.00 92.38 181 ILE A CA 1
ATOM 1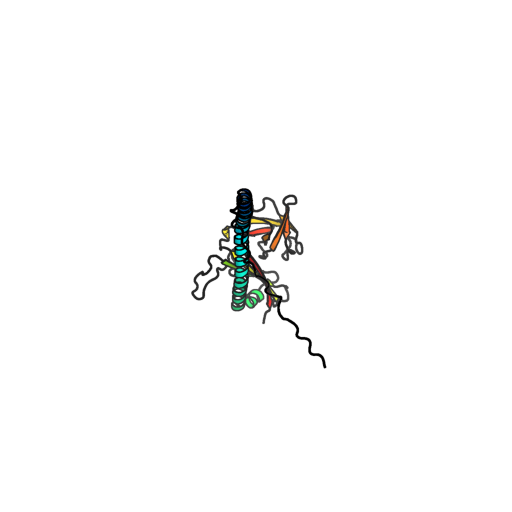385 C C . ILE A 1 181 ? 6.946 2.492 0.267 1.00 92.38 181 ILE A C 1
ATOM 1387 O O . ILE A 1 181 ? 6.625 1.421 -0.241 1.00 92.38 181 ILE A O 1
ATOM 1391 N N . ARG A 1 182 ? 7.692 3.387 -0.366 1.00 90.69 182 ARG A N 1
ATOM 1392 C CA . ARG A 1 182 ? 8.243 3.185 -1.703 1.00 90.69 182 ARG A CA 1
ATOM 1393 C C . ARG A 1 182 ? 9.657 3.715 -1.769 1.00 90.69 182 ARG A C 1
ATOM 1395 O O . ARG A 1 182 ? 9.889 4.866 -1.412 1.00 90.69 182 ARG A O 1
ATOM 1402 N N . GLU A 1 183 ? 10.576 2.906 -2.276 1.00 90.31 183 GLU A N 1
ATOM 1403 C CA . GLU A 1 183 ? 11.910 3.373 -2.656 1.00 90.31 183 GLU A CA 1
ATOM 1404 C C . GLU A 1 183 ? 11.801 4.228 -3.934 1.00 90.31 183 GLU A C 1
ATOM 1406 O O . GLU A 1 183 ? 11.074 3.881 -4.869 1.00 90.31 183 GLU A O 1
ATOM 1411 N N . GLN A 1 184 ? 12.456 5.392 -3.938 1.00 84.69 184 GLN A N 1
ATOM 1412 C CA . GLN A 1 184 ? 12.239 6.446 -4.939 1.00 84.69 184 GLN A CA 1
ATOM 1413 C C . GLN A 1 184 ? 12.678 6.076 -6.366 1.00 84.69 184 GLN A C 1
ATOM 1415 O O . GLN A 1 184 ? 12.119 6.616 -7.317 1.00 84.69 184 GLN A O 1
ATOM 1420 N N . ASN A 1 185 ? 13.649 5.177 -6.540 1.00 81.06 185 ASN A N 1
ATOM 1421 C CA . ASN A 1 185 ? 14.173 4.807 -7.857 1.00 81.06 185 ASN A CA 1
ATOM 1422 C C . ASN A 1 185 ? 13.371 3.675 -8.517 1.00 81.06 185 ASN A C 1
ATOM 1424 O O . ASN A 1 185 ? 13.164 3.678 -9.728 1.00 81.06 185 ASN A O 1
ATOM 1428 N N . GLU A 1 186 ? 12.931 2.695 -7.733 1.00 75.31 186 GLU A N 1
ATOM 1429 C CA . GLU A 1 186 ? 12.276 1.475 -8.217 1.00 75.31 186 GLU A CA 1
ATOM 1430 C C . GLU A 1 186 ? 10.761 1.638 -8.360 1.00 75.31 186 GLU A C 1
ATOM 1432 O O . GLU A 1 186 ? 10.126 0.898 -9.113 1.00 75.31 186 GLU A O 1
ATOM 1437 N N . ALA A 1 187 ? 10.193 2.631 -7.675 1.00 79.50 187 ALA A N 1
ATOM 1438 C CA . ALA A 1 187 ? 8.808 3.073 -7.764 1.00 79.50 187 ALA A CA 1
ATOM 1439 C C . ALA A 1 187 ? 7.720 2.108 -7.240 1.00 79.50 187 ALA A C 1
ATOM 1441 O O . ALA A 1 187 ? 6.561 2.506 -7.136 1.00 79.50 187 ALA A O 1
ATOM 1442 N N . PHE A 1 188 ? 8.053 0.881 -6.840 1.00 88.62 188 PHE A N 1
ATOM 1443 C CA . PHE A 1 188 ? 7.079 -0.033 -6.230 1.00 88.62 188 PHE A CA 1
ATOM 1444 C C . PHE A 1 188 ? 6.775 0.341 -4.777 1.00 88.62 188 PHE A C 1
ATOM 1446 O O . PHE A 1 188 ? 7.672 0.633 -3.982 1.00 88.62 188 PHE A O 1
ATOM 1453 N N . TRP A 1 189 ? 5.497 0.272 -4.429 1.00 91.88 189 TRP A N 1
ATOM 1454 C CA . TRP A 1 189 ? 4.995 0.411 -3.074 1.00 91.88 189 TRP A CA 1
ATOM 1455 C C . TRP A 1 189 ? 4.997 -0.941 -2.356 1.00 91.88 189 TRP A C 1
ATOM 1457 O O . TRP A 1 189 ? 4.625 -1.974 -2.918 1.00 91.88 189 TRP A O 1
ATOM 1467 N N . TYR A 1 190 ? 5.392 -0.912 -1.089 1.00 92.94 190 TYR A N 1
ATOM 1468 C CA . TYR A 1 190 ? 5.499 -2.061 -0.203 1.00 92.94 190 TYR A CA 1
ATOM 1469 C C . TYR A 1 190 ? 4.736 -1.776 1.079 1.00 92.94 190 TYR A C 1
ATOM 1471 O O . TYR A 1 190 ? 4.921 -0.732 1.710 1.00 92.94 190 TYR A O 1
ATOM 1479 N N . ARG A 1 191 ? 3.882 -2.718 1.478 1.00 93.31 191 ARG A N 1
ATOM 1480 C CA . ARG A 1 191 ? 3.115 -2.593 2.711 1.00 93.31 191 ARG A CA 1
ATOM 1481 C C . ARG A 1 191 ? 3.987 -2.891 3.919 1.00 93.31 191 ARG A C 1
ATOM 1483 O O . ARG A 1 191 ? 4.727 -3.874 3.938 1.00 93.31 191 ARG A O 1
ATOM 1490 N N . ILE A 1 192 ? 3.870 -2.047 4.932 1.00 94.19 192 ILE A N 1
ATOM 1491 C CA . ILE A 1 192 ? 4.541 -2.204 6.214 1.00 94.19 192 ILE A CA 1
ATOM 1492 C C . ILE A 1 192 ? 3.768 -3.227 7.039 1.00 94.19 192 ILE A C 1
ATOM 1494 O O . ILE A 1 192 ? 2.587 -3.031 7.322 1.00 94.19 192 ILE A O 1
ATOM 1498 N N . ASP A 1 193 ? 4.439 -4.274 7.495 1.00 96.00 193 ASP A N 1
ATOM 1499 C CA . ASP A 1 193 ? 3.890 -5.158 8.513 1.00 96.00 193 ASP A CA 1
ATOM 1500 C C . ASP A 1 193 ? 4.055 -4.543 9.906 1.00 96.00 193 ASP A C 1
ATOM 1502 O O . ASP A 1 193 ? 3.071 -4.279 10.601 1.00 96.00 193 ASP A O 1
ATOM 1506 N N . THR A 1 194 ? 5.300 -4.239 10.288 1.00 95.88 194 THR A N 1
ATOM 1507 C CA . THR A 1 194 ? 5.641 -3.688 11.607 1.00 95.88 194 THR A CA 1
ATOM 1508 C C . THR A 1 194 ? 6.755 -2.643 11.529 1.00 95.88 194 THR A C 1
ATOM 1510 O O . THR A 1 194 ? 7.545 -2.613 10.587 1.00 95.88 194 THR A O 1
ATOM 1513 N N . ILE A 1 195 ? 6.804 -1.764 12.534 1.00 95.06 195 ILE A N 1
ATOM 1514 C CA . ILE A 1 195 ? 7.852 -0.753 12.713 1.00 95.06 195 ILE A CA 1
ATOM 1515 C C . ILE A 1 195 ? 8.428 -0.941 14.116 1.00 95.06 195 ILE A C 1
ATOM 1517 O O . ILE A 1 195 ? 7.704 -0.801 15.102 1.00 95.06 195 ILE A O 1
ATOM 1521 N N . ASP A 1 196 ? 9.719 -1.250 14.207 1.00 94.31 196 ASP A N 1
ATOM 1522 C CA . ASP A 1 196 ? 10.456 -1.346 15.464 1.00 94.31 196 ASP A CA 1
ATOM 1523 C C . ASP A 1 196 ? 11.367 -0.129 15.635 1.00 94.31 196 ASP A C 1
ATOM 1525 O O . ASP A 1 196 ? 12.426 -0.002 15.013 1.00 94.31 196 ASP A O 1
ATOM 1529 N N . THR A 1 197 ? 10.955 0.767 16.530 1.00 91.00 197 THR A N 1
ATOM 1530 C CA . THR A 1 197 ? 11.686 1.998 16.831 1.00 91.00 197 THR A CA 1
ATOM 1531 C C . THR A 1 197 ? 12.937 1.783 17.672 1.00 91.00 197 THR A C 1
ATOM 1533 O O . THR A 1 197 ? 13.779 2.676 17.718 1.00 91.00 197 THR A O 1
ATOM 1536 N N . ASN A 1 198 ? 13.087 0.631 18.337 1.00 91.69 198 ASN A N 1
ATOM 1537 C CA . ASN A 1 198 ? 14.280 0.337 19.136 1.00 91.69 198 ASN A CA 1
ATOM 1538 C C . ASN A 1 198 ? 15.448 -0.079 18.245 1.00 91.69 198 ASN A C 1
ATOM 1540 O O . ASN A 1 198 ? 16.592 0.293 18.498 1.00 91.69 198 ASN A O 1
ATOM 1544 N N . THR A 1 199 ? 15.150 -0.849 17.198 1.00 92.12 199 THR A N 1
ATOM 1545 C CA . THR A 1 199 ? 16.147 -1.330 16.236 1.00 92.12 199 THR A CA 1
ATOM 1546 C C . THR A 1 199 ? 16.219 -0.476 14.972 1.00 92.12 199 THR A C 1
ATOM 1548 O O . THR A 1 199 ? 17.077 -0.724 14.138 1.00 92.12 199 THR A O 1
ATOM 1551 N N . SER A 1 200 ? 15.364 0.544 14.838 1.00 94.81 200 SER A N 1
ATOM 1552 C CA . SER A 1 200 ? 15.199 1.339 13.613 1.00 94.81 200 SER A CA 1
ATOM 1553 C C . SER A 1 200 ? 14.917 0.477 12.376 1.00 94.81 200 SER A C 1
ATOM 1555 O O . SER A 1 200 ? 15.473 0.695 11.299 1.00 94.81 200 SER A O 1
ATOM 1557 N N . THR A 1 201 ? 14.026 -0.507 12.526 1.00 95.69 201 THR A N 1
ATOM 1558 C CA . THR A 1 201 ? 13.674 -1.456 11.459 1.00 95.69 201 THR A CA 1
ATOM 1559 C C . THR A 1 201 ? 12.211 -1.312 11.053 1.00 95.69 201 THR A C 1
ATOM 1561 O O . THR A 1 201 ? 11.323 -1.284 11.900 1.00 95.69 201 THR A O 1
ATOM 1564 N N . ILE A 1 202 ? 11.950 -1.279 9.750 1.00 96.00 202 ILE A N 1
ATOM 1565 C CA . ILE A 1 202 ? 10.632 -1.513 9.156 1.00 96.00 202 ILE A CA 1
ATOM 1566 C C . ILE A 1 202 ? 10.631 -2.935 8.595 1.00 96.00 202 ILE A C 1
ATOM 1568 O O . ILE A 1 202 ? 11.542 -3.308 7.855 1.00 96.00 202 ILE A O 1
ATOM 1572 N N . VAL A 1 203 ? 9.614 -3.722 8.932 1.00 96.94 203 VAL A N 1
ATOM 1573 C CA . VAL A 1 203 ? 9.379 -5.042 8.337 1.00 96.94 203 VAL A CA 1
ATOM 1574 C C . VAL A 1 203 ? 8.260 -4.908 7.317 1.00 96.94 203 VAL A C 1
ATOM 1576 O O . VAL A 1 203 ? 7.184 -4.408 7.639 1.00 96.94 203 VAL A O 1
ATOM 1579 N N . LEU A 1 204 ? 8.515 -5.338 6.088 1.00 96.12 204 LEU A N 1
ATOM 1580 C CA . LEU A 1 204 ? 7.553 -5.349 4.990 1.00 96.12 204 LEU A CA 1
ATOM 1581 C C . LEU A 1 204 ? 6.720 -6.640 4.998 1.00 96.12 204 LEU A C 1
ATOM 1583 O O . LEU A 1 204 ? 7.199 -7.690 5.421 1.00 96.12 204 LEU A O 1
ATOM 1587 N N . GLU A 1 205 ? 5.493 -6.593 4.471 1.00 94.81 205 GLU A N 1
ATOM 1588 C CA . GLU A 1 205 ? 4.638 -7.789 4.309 1.00 94.81 205 GLU A CA 1
ATOM 1589 C C . GLU A 1 205 ? 5.177 -8.782 3.255 1.00 94.81 205 GLU A C 1
ATOM 1591 O O . GLU A 1 205 ? 4.711 -9.916 3.166 1.00 94.81 205 GLU A O 1
ATOM 1596 N N . GLY A 1 206 ? 6.180 -8.381 2.471 1.00 91.62 206 GLY A N 1
ATOM 1597 C CA . GLY A 1 206 ? 6.872 -9.221 1.498 1.00 91.62 206 GLY A CA 1
ATOM 1598 C C . GLY A 1 206 ? 8.313 -8.756 1.272 1.00 91.62 206 GLY A C 1
ATOM 1599 O O . GLY A 1 206 ? 8.696 -7.685 1.746 1.00 91.62 206 GLY A O 1
ATOM 1600 N N . PRO A 1 207 ? 9.136 -9.548 0.565 1.00 90.62 207 PRO A N 1
ATOM 1601 C CA . PRO A 1 207 ? 10.509 -9.159 0.274 1.00 90.62 207 PRO A CA 1
ATOM 1602 C C . PRO A 1 207 ? 10.555 -7.921 -0.630 1.00 90.62 207 PRO A C 1
ATOM 1604 O O . PRO A 1 207 ? 9.742 -7.768 -1.543 1.00 90.62 207 PRO A O 1
ATOM 1607 N N . TYR A 1 208 ? 11.541 -7.056 -0.404 1.00 89.12 208 TYR A N 1
ATOM 1608 C CA . TYR A 1 208 ? 11.867 -5.979 -1.328 1.00 89.12 208 TYR A CA 1
ATOM 1609 C C . TYR A 1 208 ? 12.504 -6.556 -2.598 1.00 89.12 208 TYR A C 1
ATOM 1611 O O . TYR A 1 208 ? 13.501 -7.272 -2.535 1.00 89.12 208 TYR A O 1
ATOM 1619 N N . LEU A 1 209 ? 11.929 -6.238 -3.758 1.00 86.38 209 LEU A N 1
ATOM 1620 C CA . LEU A 1 209 ? 12.319 -6.820 -5.051 1.00 86.38 209 LEU A CA 1
ATOM 1621 C C . LEU A 1 209 ? 13.147 -5.860 -5.916 1.00 86.38 209 LEU A C 1
ATOM 1623 O O . LEU A 1 209 ? 13.443 -6.160 -7.074 1.00 86.38 209 LEU A O 1
ATOM 1627 N N . GLY A 1 210 ? 13.470 -4.681 -5.386 1.00 84.00 210 GLY A N 1
ATOM 1628 C CA . GLY A 1 210 ? 14.308 -3.703 -6.066 1.00 84.00 210 GLY A CA 1
ATOM 1629 C C . GLY A 1 210 ? 15.797 -3.927 -5.818 1.00 84.00 210 GLY A C 1
ATOM 1630 O O . GLY A 1 210 ? 16.225 -4.877 -5.157 1.00 84.00 210 GLY A O 1
ATOM 1631 N N . SER A 1 211 ? 16.599 -3.008 -6.341 1.00 86.00 211 SER A N 1
ATOM 1632 C CA . SER A 1 211 ? 18.051 -3.027 -6.183 1.00 86.00 211 SER A CA 1
ATOM 1633 C C . SER A 1 211 ? 18.468 -2.698 -4.746 1.00 86.00 211 SER A C 1
ATOM 1635 O O . SER A 1 211 ? 17.955 -1.751 -4.145 1.00 86.00 211 SER A O 1
ATOM 1637 N N . SER A 1 212 ? 19.412 -3.467 -4.194 1.00 90.00 212 SER A N 1
ATOM 1638 C CA . SER A 1 212 ? 19.959 -3.202 -2.855 1.00 90.00 212 SER A CA 1
ATOM 1639 C C . SER A 1 212 ? 20.663 -1.844 -2.799 1.00 90.00 212 SER A C 1
ATOM 1641 O O . SER A 1 212 ? 21.378 -1.474 -3.730 1.00 90.00 212 SER A O 1
ATOM 1643 N N . GLY A 1 213 ? 20.546 -1.135 -1.677 1.00 89.25 213 GLY A N 1
ATOM 1644 C CA . GLY A 1 213 ? 21.254 0.122 -1.460 1.00 89.25 213 GLY A CA 1
ATOM 1645 C C . GLY A 1 213 ? 21.176 0.621 -0.021 1.00 89.25 213 GLY A C 1
ATOM 1646 O O . GLY A 1 213 ? 20.272 0.270 0.735 1.00 89.25 213 GLY A O 1
ATOM 1647 N N . SER A 1 214 ? 22.159 1.440 0.352 1.00 91.38 214 SER A N 1
ATOM 1648 C CA . SER A 1 214 ? 22.262 2.078 1.667 1.00 91.38 214 SER A CA 1
ATOM 1649 C C . SER A 1 214 ? 21.874 3.551 1.565 1.00 91.38 214 SER A C 1
ATOM 1651 O O . SER A 1 214 ? 22.268 4.221 0.610 1.00 91.38 214 SER A O 1
ATOM 1653 N N . GLY A 1 215 ? 21.119 4.055 2.542 1.00 88.56 215 GLY A N 1
ATOM 1654 C CA . GLY A 1 215 ? 20.686 5.450 2.609 1.00 88.56 215 GLY A CA 1
ATOM 1655 C C . GLY A 1 215 ? 19.767 5.875 1.462 1.00 88.56 215 GLY A C 1
ATOM 1656 O O . GLY A 1 215 ? 19.734 7.057 1.126 1.00 88.56 215 GLY A O 1
ATOM 1657 N N . LEU A 1 216 ? 19.043 4.935 0.850 1.00 91.00 216 LEU A N 1
ATOM 1658 C CA . LEU A 1 216 ? 18.117 5.228 -0.239 1.00 91.00 216 LEU A CA 1
ATOM 1659 C C . LEU A 1 216 ? 16.931 6.034 0.282 1.00 91.00 216 LEU A C 1
ATOM 1661 O O . LEU A 1 216 ? 16.381 5.739 1.346 1.00 91.00 216 LEU A O 1
ATOM 1665 N N . ALA A 1 217 ? 16.528 7.043 -0.484 1.00 90.62 217 ALA A N 1
ATOM 1666 C CA . ALA A 1 217 ? 15.344 7.822 -0.175 1.00 90.62 217 ALA A CA 1
ATOM 1667 C C . ALA A 1 217 ? 14.083 6.976 -0.390 1.00 90.62 217 ALA A C 1
ATOM 1669 O O . ALA A 1 217 ? 13.941 6.286 -1.403 1.00 90.62 217 ALA A O 1
ATOM 1670 N N . PHE A 1 218 ? 13.147 7.068 0.548 1.00 90.44 218 PHE A N 1
ATOM 1671 C CA . PHE A 1 218 ? 11.828 6.470 0.415 1.00 90.44 218 PHE A CA 1
ATOM 1672 C C . PHE A 1 218 ? 10.726 7.494 0.677 1.00 90.44 218 PHE A C 1
ATOM 1674 O O . PHE A 1 218 ? 10.884 8.415 1.482 1.00 90.44 218 PHE A O 1
ATOM 1681 N N . SER A 1 219 ? 9.605 7.305 -0.013 1.00 88.50 219 SER A N 1
ATOM 1682 C CA . SER A 1 219 ? 8.340 7.989 0.245 1.00 88.50 219 SER A CA 1
ATOM 1683 C C . SER A 1 219 ? 7.427 7.121 1.089 1.00 88.50 219 SER A C 1
ATOM 1685 O O . SER A 1 219 ? 7.505 5.892 1.066 1.00 88.50 219 SER A O 1
ATOM 1687 N N . THR A 1 220 ? 6.521 7.780 1.794 1.00 85.56 220 THR A N 1
ATOM 1688 C CA . THR A 1 220 ? 5.477 7.164 2.604 1.00 85.56 220 THR A CA 1
ATOM 1689 C C . THR A 1 220 ? 4.150 7.839 2.337 1.00 85.56 220 THR A C 1
ATOM 1691 O O . THR A 1 220 ? 4.117 9.025 2.010 1.00 85.56 220 THR A O 1
ATOM 1694 N N . THR A 1 221 ? 3.063 7.094 2.493 1.00 81.12 221 THR A N 1
ATOM 1695 C CA . THR A 1 221 ? 1.712 7.642 2.382 1.00 81.12 221 THR A CA 1
ATOM 1696 C C . THR A 1 221 ? 0.726 6.828 3.208 1.00 81.12 221 THR A C 1
ATOM 1698 O O . THR A 1 221 ? 0.839 5.601 3.311 1.00 81.12 221 THR A O 1
ATOM 1701 N N . ASP A 1 222 ? -0.238 7.527 3.798 1.00 76.56 222 ASP A N 1
ATOM 1702 C CA . ASP A 1 222 ? -1.436 6.975 4.423 1.00 76.56 222 ASP A CA 1
ATOM 1703 C C . ASP A 1 222 ? -2.658 6.987 3.490 1.00 76.56 222 ASP A C 1
ATOM 1705 O O . ASP A 1 222 ? -3.703 6.447 3.851 1.00 76.56 222 ASP A O 1
ATOM 1709 N N . ASP A 1 223 ? -2.507 7.523 2.278 1.00 82.88 223 ASP A N 1
ATOM 1710 C CA . ASP A 1 223 ? -3.597 7.715 1.322 1.00 82.88 223 ASP A CA 1
ATOM 1711 C C . ASP A 1 223 ? -3.814 6.511 0.402 1.00 82.88 223 ASP A C 1
ATOM 1713 O O . ASP A 1 223 ? -4.873 6.397 -0.216 1.00 82.88 223 ASP A O 1
ATOM 1717 N N . ILE A 1 224 ? -2.850 5.586 0.299 1.00 87.50 224 ILE A N 1
ATOM 1718 C CA . ILE A 1 224 ? -3.052 4.352 -0.473 1.00 87.50 224 ILE A CA 1
ATOM 1719 C C . ILE A 1 224 ? -4.088 3.484 0.237 1.00 87.50 224 ILE A C 1
ATOM 1721 O O . ILE A 1 224 ? -3.871 2.984 1.342 1.00 87.50 224 ILE A O 1
ATOM 1725 N N . ILE A 1 225 ? -5.206 3.267 -0.449 1.00 87.69 225 ILE A N 1
ATOM 1726 C CA . ILE A 1 225 ? -6.296 2.406 0.009 1.00 87.69 225 ILE A CA 1
ATOM 1727 C C . ILE A 1 225 ? -5.930 0.955 -0.251 1.00 87.69 225 ILE A C 1
ATOM 1729 O O . ILE A 1 225 ? -6.082 0.099 0.622 1.00 87.69 225 ILE A O 1
ATOM 1733 N N . ASP A 1 226 ? -5.471 0.688 -1.472 1.00 88.12 226 ASP A N 1
ATOM 1734 C CA . ASP A 1 226 ? -5.170 -0.655 -1.927 1.00 88.12 226 ASP A CA 1
ATOM 1735 C C . ASP A 1 226 ? -4.168 -0.653 -3.080 1.00 88.12 226 ASP A C 1
ATOM 1737 O O . ASP A 1 226 ? -4.000 0.344 -3.796 1.00 88.12 226 ASP A O 1
ATOM 1741 N N . ILE A 1 227 ? -3.529 -1.805 -3.255 1.00 90.81 227 ILE A N 1
ATOM 1742 C CA . ILE A 1 227 ? -2.608 -2.081 -4.347 1.00 90.81 227 ILE A CA 1
ATOM 1743 C C . ILE A 1 227 ? -3.077 -3.337 -5.064 1.00 90.81 227 ILE A C 1
ATOM 1745 O O . ILE A 1 227 ? -3.219 -4.402 -4.469 1.00 90.81 227 ILE A O 1
ATOM 1749 N N . PHE A 1 228 ? -3.244 -3.220 -6.374 1.00 91.00 228 PHE A N 1
ATOM 1750 C CA . PHE A 1 228 ? -3.535 -4.345 -7.240 1.00 91.00 228 PHE A CA 1
ATOM 1751 C C . PHE A 1 228 ? -2.300 -4.712 -8.057 1.00 91.00 228 PHE A C 1
ATOM 1753 O O . PHE A 1 228 ? -1.759 -3.889 -8.795 1.00 91.00 228 PHE A O 1
ATOM 1760 N N . GLU A 1 229 ? -1.859 -5.961 -7.950 1.00 90.38 229 GLU A N 1
ATOM 1761 C CA . GLU A 1 229 ? -0.739 -6.478 -8.731 1.00 90.38 229 GLU A CA 1
ATOM 1762 C C . GLU A 1 229 ? -1.220 -7.459 -9.792 1.00 90.38 229 GLU A C 1
ATOM 1764 O O . GLU A 1 229 ? -2.007 -8.365 -9.519 1.00 90.38 229 GLU A O 1
ATOM 1769 N N . THR A 1 230 ? -0.710 -7.305 -11.011 1.00 89.50 230 THR A N 1
ATOM 1770 C CA . THR A 1 230 ? -1.013 -8.207 -12.122 1.00 89.50 230 THR A CA 1
ATOM 1771 C C . THR A 1 230 ? 0.188 -8.381 -13.039 1.00 89.50 230 THR A C 1
ATOM 1773 O O . THR A 1 230 ? 1.130 -7.587 -13.036 1.00 89.50 230 THR A O 1
ATOM 1776 N N . MET A 1 231 ? 0.131 -9.423 -13.864 1.00 86.50 231 MET A N 1
ATOM 1777 C CA . MET A 1 231 ? 1.040 -9.609 -14.988 1.00 86.50 231 MET A CA 1
ATOM 1778 C C . MET A 1 231 ? 0.340 -9.209 -16.285 1.00 86.50 231 MET A C 1
ATOM 1780 O O . MET A 1 231 ? -0.824 -9.546 -16.506 1.00 86.50 231 MET A O 1
ATOM 1784 N N . LEU A 1 232 ? 1.056 -8.494 -17.143 1.00 82.50 232 LEU A N 1
ATOM 1785 C CA . LEU A 1 232 ? 0.654 -8.160 -18.501 1.00 82.50 232 LEU A CA 1
ATOM 1786 C C . LEU A 1 232 ? 1.574 -8.901 -19.464 1.00 82.50 232 LEU A C 1
ATOM 1788 O O . LEU A 1 232 ? 2.791 -8.897 -19.287 1.00 82.50 232 LEU A O 1
ATOM 1792 N N . ALA A 1 233 ? 0.981 -9.540 -20.468 1.00 78.38 233 ALA A N 1
ATOM 1793 C CA . ALA A 1 233 ? 1.712 -10.218 -21.524 1.00 78.38 233 ALA A CA 1
ATOM 1794 C C . ALA A 1 233 ? 1.537 -9.470 -22.849 1.00 78.38 233 ALA A C 1
ATOM 1796 O O . ALA A 1 233 ? 0.444 -8.981 -23.144 1.00 78.38 233 ALA A O 1
ATOM 1797 N N . LYS A 1 234 ? 2.597 -9.407 -23.655 1.00 68.31 234 LYS A N 1
ATOM 1798 C CA . LYS A 1 234 ? 2.510 -8.954 -25.045 1.00 68.31 234 LYS A CA 1
ATOM 1799 C C . LYS A 1 234 ? 1.755 -9.993 -25.870 1.00 68.31 234 LYS A C 1
ATOM 1801 O O . LYS A 1 234 ? 2.105 -11.172 -25.832 1.00 68.31 234 LYS A O 1
ATOM 1806 N N . HIS A 1 235 ? 0.720 -9.546 -26.576 1.00 59.84 235 HIS A N 1
ATOM 1807 C CA . HIS A 1 235 ? 0.009 -10.342 -27.575 1.00 59.84 235 HIS A CA 1
ATOM 1808 C C . HIS A 1 235 ? 0.642 -10.177 -28.956 1.00 59.84 235 HIS A C 1
ATOM 1810 O O . HIS A 1 235 ? 1.126 -9.060 -29.255 1.00 59.84 235 HIS A O 1
#

Sequence (235 aa):
MVIREFSISTIRQKIRPLQYSQAGFTLIEIGIAIFILGVVFTGILAIFPIGIESTKRVAQHSNASILSELALSELKTVDMVGVVGTMTAGQSYTYPDISDINKDKPFEDSAGNTVFAQYSWQAVLKSINTTDANLIRAQISIFMNGNPSEFGTGTANFTQDSANVQYTTPLPSKLTSKQYIREQNEAFWYRIDTIDTNTSTIVLEGPYLGSSGSGLAFSTTDDIIDIFETMLAKH

pLDDT: mean 81.11, std 12.99, range [39.97, 97.0]

Secondary structure (DSSP, 8-state):
----------------------PPPPHHHHHHHHHHHHHHHHHHHHHHHHHHHHHHHHHHHHHHHHHHHHHHHHHHHTTHHHHHTTS-TT-EEEES-SS-TTPPEEE--TTS--TEEEEEEEEEEEES-SS-TTEEEEEEEEEES--GGG-EEEEEEE-TT-SEEEEPSSPPTT--TT-EEEETTT--EEEEEEEETTTTEEEESS---S--EEEEEEEEES-EEEEEEEEEE--

Radius of gyration: 32.33 Å; chains: 1; bounding box: 96×78×70 Å

Foldseek 3Di:
DDDDDDDPPDDPPPPDPPPPPPDDDDPVNVVVVVVVVVVVVVVCVVVVVVVVVVVVLVVLVVVVVVVVVVVVVVCVVVPVLVVQLPDAAQAKAKPPDRVDLLDWAADADPVRDSPPLQKTKMKIWHQPGRPDSFKIKIKIWMFGRRDSVPKDKFWWWADAQFQKIQTDPDGPPPDAAQWWKDFPRNSDIFGWHGADPVRNITGTPGHDHHDTDGRTMMITDPGGSDMDIDMGGDD